Protein AF-0000000066529868 (afdb_homodimer)

Foldseek 3Di:
DLPDKADCCVVQPPDDAQQAKAWDDWDQDQQWIWTWIARPVVRWIKIKTARFFPDKDKDFPVVQCQCPPNQHSRRHFKIWGDDDHPLVVLLVDPPRPCVVVVQWTWMKGHRPGMIMIITGNDGIHMDIDD/DLPAKAACCVVQPPDDAQQAKAWDDWDQDQQWIWTWIARPVVRWIKIKTARFFPDKDKDFPVVQCQCPPNQPSRRHFKIWGDDDHPVVVLLVDPPRCCVPPADWTWMKGHRPGMIMIITGNDGIHMDIDD

pLDDT: mean 87.09, std 11.42, range [49.62, 98.56]

Solvent-accessible surface area (backbone atoms only — not comparable to full-atom values): 13206 Å² total; per-residue (Å²): 84,28,71,39,54,45,67,37,46,74,77,64,34,101,52,80,86,47,58,36,43,34,56,52,35,39,39,37,42,88,72,23,37,41,36,37,35,29,21,69,77,79,70,45,40,36,36,40,36,34,62,49,67,57,32,38,38,35,37,40,41,78,41,44,45,30,39,57,70,61,61,40,38,86,75,20,38,38,28,39,45,76,36,50,41,66,66,55,54,46,51,70,39,88,36,30,54,63,51,80,59,63,68,54,47,37,32,37,38,40,17,58,64,39,29,36,41,35,31,21,68,52,80,68,50,67,45,72,65,128,84,28,71,39,54,44,68,38,46,73,77,64,35,100,52,79,84,46,60,36,42,34,57,52,35,37,37,37,41,89,73,24,38,40,35,36,36,30,21,68,78,78,68,46,40,34,36,40,35,33,63,49,68,58,32,40,36,36,36,40,40,78,41,43,46,29,37,58,71,60,61,38,39,86,73,20,38,37,30,39,44,76,35,50,42,67,65,56,55,48,53,70,39,88,35,32,51,55,66,77,74,51,83,56,49,36,32,37,38,40,16,56,62,41,29,36,42,36,30,21,67,53,80,66,50,66,45,73,65,128

Secondary structure (DSSP, 8-state):
---EEEE-HHHH-SS----SEEEEEEEEETTEEEEEEEETTTTEEEEEEESSEEEEEEEEGGG-GGGTTTT-GGG-SEEEEEESSHHHHHHTSTT-GGGGT---EEEEEEETTEEEEEEESSPPEEEE--/---EEEE-HHHH-SS----SEEEEEEEEETTEEEEEEEETTTTEEEEEEESSEEEEEEEEGGG-GGGTTTT-GGG-SEEEEEESSHHHHHHTSTT-THHHH--PEEEEEEETTEEEEEEESSPPEEEE--

Radius of gyration: 17.8 Å; Cα contacts (8 Å, |Δi|>4): 670; chains: 2; bounding box: 39×50×40 Å

Sequence (260 aa):
MAERAEPLLAVLLQAPPCVDPWFLECRQDRAGLTILVRDLANQRTWRVEFVEVEGLRQLDAADLLEFWPACAASEGWLYRVEQGGWLDQECRREGFVARETKAVDEYFVNGGDRCLSVLSWSPPKVSPLIMAERAEPLLAVLLQAPPCVDPWFLECRQDRAGLTILVRDLANQRTWRVEFVEVEGLRQLDAADLLEFWPACAASEGWLYRVEQGGWLDQECRREGFVARETKAVDEYFVNGGDRCLSVLSWSPPKVSPLI

Organism: Pseudomonas aeruginosa (strain ATCC 15692 / DSM 22644 / CIP 104116 / JCM 14847 / LMG 12228 / 1C / PRS 101 / PAO1) (NCBI:txid208964)

Nearest PDB structures (foldseek):
  8veh-assembly4_D  TM=4.862E-01  e=1.745E-01  Rickettsia bellii RML369-C
  9azz-assembly3_C  TM=4.472E-01  e=1.957E-01  Ehrlichia ruminantium str. Gardel
  8jg8-assembly1_A  TM=2.896E-01  e=1.377E+00  Homo sapiens
  3zly-assembly1_A  TM=3.247E-01  e=2.904E+00  Homo sapiens
  3uys-assembly6_C-3  TM=3.292E-01  e=3.258E+00  Homo sapiens

Structure (mmCIF, N/CA/C/O backbone):
data_AF-0000000066529868-model_v1
#
loop_
_entity.id
_entity.type
_entity.pdbx_description
1 polymer 'Uncharacterized protein'
#
loop_
_atom_site.group_PDB
_atom_site.id
_atom_site.type_symbol
_atom_site.label_atom_id
_atom_site.label_alt_id
_atom_site.label_comp_id
_atom_site.label_asym_id
_atom_site.label_entity_id
_atom_site.label_seq_id
_atom_site.pdbx_PDB_ins_code
_atom_site.Cartn_x
_atom_site.Cartn_y
_atom_site.Cartn_z
_atom_site.occupancy
_atom_site.B_iso_or_equiv
_atom_site.auth_seq_id
_atom_site.auth_comp_id
_atom_site.auth_asym_id
_atom_site.auth_atom_id
_atom_site.pdbx_PDB_model_num
ATOM 1 N N . MET A 1 1 ? -13.898 -14.727 0.488 1 49.62 1 MET A N 1
ATOM 2 C CA . MET A 1 1 ? -12.789 -15.461 -0.117 1 49.62 1 MET A CA 1
ATOM 3 C C . MET A 1 1 ? -12.594 -15.039 -1.569 1 49.62 1 MET A C 1
ATOM 5 O O . MET A 1 1 ? -13.555 -14.711 -2.264 1 49.62 1 MET A O 1
ATOM 9 N N . ALA A 1 2 ? -11.188 -14.727 -1.85 1 55.88 2 ALA A N 1
ATOM 10 C CA . ALA A 1 2 ? -11.008 -14.609 -3.295 1 55.88 2 ALA A CA 1
ATOM 11 C C . ALA A 1 2 ? -11.578 -15.82 -4.02 1 55.88 2 ALA A C 1
ATOM 13 O O . ALA A 1 2 ? -11.203 -16.969 -3.73 1 55.88 2 ALA A O 1
ATOM 14 N N . GLU A 1 3 ? -12.539 -15.672 -4.512 1 69.12 3 GLU A N 1
ATOM 15 C CA . GLU A 1 3 ? -13.289 -16.797 -5.066 1 69.12 3 GLU A CA 1
ATOM 16 C C . GLU A 1 3 ? -12.672 -17.281 -6.379 1 69.12 3 GLU A C 1
ATOM 18 O O . GLU A 1 3 ? -12.594 -18.484 -6.629 1 69.12 3 GLU A O 1
ATOM 23 N N . ARG A 1 4 ? -12.172 -16.328 -7.23 1 76.06 4 ARG A N 1
ATOM 24 C CA . ARG A 1 4 ? -11.617 -16.719 -8.523 1 76.06 4 ARG A CA 1
ATOM 25 C C . ARG A 1 4 ? -10.352 -15.938 -8.836 1 76.06 4 ARG A C 1
ATOM 27 O O . ARG A 1 4 ? -10.367 -14.703 -8.836 1 76.06 4 ARG A O 1
ATOM 34 N N . ALA A 1 5 ? -9.211 -16.672 -8.891 1 84 5 ALA A N 1
ATOM 35 C CA . ALA A 1 5 ? -7.938 -16.078 -9.273 1 84 5 ALA A CA 1
ATOM 36 C C . ALA A 1 5 ? -7.25 -16.891 -10.359 1 84 5 ALA A C 1
ATOM 38 O O . ALA A 1 5 ? -7.316 -18.125 -10.352 1 84 5 ALA A O 1
ATOM 39 N N . GLU A 1 6 ? -6.711 -16.219 -11.352 1 82.75 6 GLU A N 1
ATOM 40 C CA . GLU A 1 6 ? -5.984 -16.844 -12.453 1 82.75 6 GLU A CA 1
ATOM 41 C C . GLU A 1 6 ? -4.48 -16.625 -12.32 1 82.75 6 GLU A C 1
ATOM 43 O O . GLU A 1 6 ? -4.016 -15.477 -12.289 1 82.75 6 GLU A O 1
ATOM 48 N N . PRO A 1 7 ? -3.719 -17.688 -12.227 1 82.19 7 PRO A N 1
ATOM 49 C CA . PRO A 1 7 ? -2.266 -17.5 -12.234 1 82.19 7 PRO A CA 1
ATOM 50 C C . PRO A 1 7 ? -1.756 -16.891 -13.539 1 82.19 7 PRO A C 1
ATOM 52 O O . PRO A 1 7 ? -2.244 -17.25 -14.617 1 82.19 7 PRO A O 1
ATOM 55 N N . LEU A 1 8 ? -0.783 -15.984 -13.43 1 83.81 8 LEU A N 1
ATOM 56 C CA . LEU A 1 8 ? -0.384 -15.234 -14.609 1 83.81 8 LEU A CA 1
ATOM 57 C C . LEU A 1 8 ? 1.049 -15.57 -15.016 1 83.81 8 LEU A C 1
ATOM 59 O O . LEU A 1 8 ? 1.479 -15.25 -16.125 1 83.81 8 LEU A O 1
ATOM 63 N N . LEU A 1 9 ? 1.789 -16.141 -14.188 1 75.25 9 LEU A N 1
ATOM 64 C CA . LEU A 1 9 ? 3.215 -16.297 -14.445 1 75.25 9 LEU A CA 1
ATOM 65 C C . LEU A 1 9 ? 3.449 -17.109 -15.719 1 75.25 9 LEU A C 1
ATOM 67 O O . LEU A 1 9 ? 4.301 -16.75 -16.531 1 75.25 9 LEU A O 1
ATOM 71 N N . ALA A 1 10 ? 2.723 -18.141 -15.789 1 72.19 10 ALA A N 1
ATOM 72 C CA . ALA A 1 10 ? 2.906 -18.984 -16.969 1 72.19 10 ALA A CA 1
ATOM 73 C C . ALA A 1 10 ? 2.609 -18.219 -18.25 1 72.19 10 ALA A C 1
ATOM 75 O O . ALA A 1 10 ? 3.197 -18.484 -19.297 1 72.19 10 ALA A O 1
ATOM 76 N N . VAL A 1 11 ? 1.781 -17.203 -18.094 1 73.62 11 VAL A N 1
ATOM 77 C CA . VAL A 1 11 ? 1.385 -16.422 -19.266 1 73.62 11 VAL A CA 1
ATOM 78 C C . VAL A 1 11 ? 2.42 -15.336 -19.531 1 73.62 11 VAL A C 1
ATOM 80 O O . VAL A 1 11 ? 2.727 -15.031 -20.688 1 73.62 11 VAL A O 1
ATOM 83 N N . LEU A 1 12 ? 2.99 -14.93 -18.531 1 76.94 12 LEU A N 1
ATOM 84 C CA . LEU A 1 12 ? 3.854 -13.758 -18.656 1 76.94 12 LEU A CA 1
ATOM 85 C C . LEU A 1 12 ? 5.316 -14.18 -18.781 1 76.94 12 LEU A C 1
ATOM 87 O O . LEU A 1 12 ? 6.141 -13.422 -19.297 1 76.94 12 LEU A O 1
ATOM 91 N N . LEU A 1 13 ? 5.57 -15.25 -18.109 1 71.94 13 LEU A N 1
ATOM 92 C CA . LEU A 1 13 ? 6.965 -15.68 -18.094 1 71.94 13 LEU A CA 1
ATOM 93 C C . LEU A 1 13 ? 7.156 -16.938 -18.938 1 71.94 13 LEU A C 1
ATOM 95 O O . LEU A 1 13 ? 6.262 -17.781 -19.016 1 71.94 13 LEU A O 1
ATOM 99 N N . GLN A 1 14 ? 8.047 -16.875 -19.875 1 63.12 14 GLN A N 1
ATOM 100 C CA . GLN A 1 14 ? 8.492 -18.109 -20.531 1 63.12 14 GLN A CA 1
ATOM 101 C C . GLN A 1 14 ? 9.383 -18.922 -19.594 1 63.12 14 GLN A C 1
ATOM 103 O O . GLN A 1 14 ? 10.453 -19.391 -20 1 63.12 14 GLN A O 1
ATOM 108 N N . ALA A 1 15 ? 9.055 -18.672 -18.219 1 56.97 15 ALA A N 1
ATOM 109 C CA . ALA A 1 15 ? 10.039 -19.281 -17.328 1 56.97 15 ALA A CA 1
ATOM 110 C C . ALA A 1 15 ? 9.391 -20.312 -16.406 1 56.97 15 ALA A C 1
ATOM 112 O O . ALA A 1 15 ? 8.172 -20.328 -16.25 1 56.97 15 ALA A O 1
ATOM 113 N N . PRO A 1 16 ? 10.289 -21.141 -15.844 1 58.81 16 PRO A N 1
ATOM 114 C CA . PRO A 1 16 ? 9.812 -22.188 -14.938 1 58.81 16 PRO A CA 1
ATOM 115 C C . PRO A 1 16 ? 8.953 -21.641 -13.805 1 58.81 16 PRO A C 1
ATOM 117 O O . PRO A 1 16 ? 9.062 -20.453 -13.453 1 58.81 16 PRO A O 1
ATOM 120 N N . PRO A 1 17 ? 8.141 -22.531 -13.273 1 60.91 17 PRO A N 1
ATOM 121 C CA . PRO A 1 17 ? 7.191 -22.172 -12.219 1 60.91 17 PRO A CA 1
ATOM 122 C C . PRO A 1 17 ? 7.879 -21.656 -10.961 1 60.91 17 PRO A C 1
ATOM 124 O O . PRO A 1 17 ? 8.984 -22.078 -10.633 1 60.91 17 PRO A O 1
ATOM 127 N N . CYS A 1 18 ? 7.754 -20.484 -10.453 1 62.03 18 CYS A N 1
ATOM 128 C CA . CYS A 1 18 ? 8.164 -19.891 -9.18 1 62.03 18 CYS A CA 1
ATOM 129 C C . CYS A 1 18 ? 7.336 -20.469 -8.031 1 62.03 18 CYS A C 1
ATOM 131 O O . CYS A 1 18 ? 6.125 -20.25 -7.969 1 62.03 18 CYS A O 1
ATOM 133 N N . VAL A 1 19 ? 7.965 -21.375 -7.18 1 74.94 19 VAL A N 1
ATOM 134 C CA . VAL A 1 19 ? 7.133 -22.062 -6.203 1 74.94 19 VAL A CA 1
ATOM 135 C C . VAL A 1 19 ? 7.406 -21.516 -4.805 1 74.94 19 VAL A C 1
ATOM 137 O O . VAL A 1 19 ? 6.551 -21.594 -3.922 1 74.94 19 VAL A O 1
ATOM 140 N N . ASP A 1 20 ? 8.539 -20.672 -4.664 1 88.81 20 ASP A N 1
ATOM 141 C CA . ASP A 1 20 ? 8.875 -20.188 -3.324 1 88.81 20 ASP A CA 1
ATOM 142 C C . ASP A 1 20 ? 9.156 -18.688 -3.324 1 88.81 20 ASP A C 1
ATOM 144 O O . ASP A 1 20 ? 10.312 -18.281 -3.227 1 88.81 20 ASP A O 1
ATOM 148 N N . PRO A 1 21 ? 8.055 -17.969 -3.297 1 91.75 21 PRO A N 1
ATOM 149 C CA . PRO A 1 21 ? 8.234 -16.531 -3.443 1 91.75 21 PRO A CA 1
ATOM 150 C C . PRO A 1 21 ? 8.648 -15.852 -2.141 1 91.75 21 PRO A C 1
ATOM 152 O O . PRO A 1 21 ? 8.234 -16.281 -1.06 1 91.75 21 PRO A O 1
ATOM 155 N N . TRP A 1 22 ? 9.438 -14.852 -2.262 1 94.06 22 TRP A N 1
ATOM 156 C CA . TRP A 1 22 ? 9.867 -14 -1.159 1 94.06 22 TRP A CA 1
ATOM 157 C C . TRP A 1 22 ? 9.875 -12.531 -1.575 1 94.06 22 TRP A C 1
ATOM 159 O O . TRP A 1 22 ? 10.586 -12.148 -2.51 1 94.06 22 TRP A O 1
ATOM 169 N N . PHE A 1 23 ? 9.094 -11.766 -0.929 1 95.88 23 PHE A N 1
ATOM 170 C CA . PHE A 1 23 ? 9.016 -10.336 -1.206 1 95.88 23 PHE A CA 1
ATOM 171 C C . PHE A 1 23 ? 10.328 -9.648 -0.849 1 95.88 23 PHE A C 1
ATOM 173 O O . PHE A 1 23 ? 10.836 -9.805 0.263 1 95.88 23 PHE A O 1
ATOM 180 N N . LEU A 1 24 ? 10.875 -8.852 -1.748 1 97.06 24 LEU A N 1
ATOM 181 C CA . LEU A 1 24 ? 12.102 -8.109 -1.463 1 97.06 24 LEU A CA 1
ATOM 182 C C . LEU A 1 24 ? 11.812 -6.629 -1.249 1 97.06 24 LEU A C 1
ATOM 184 O O . LEU A 1 24 ? 12.242 -6.047 -0.253 1 97.06 24 LEU A O 1
ATOM 188 N N . GLU A 1 25 ? 11.078 -6.094 -2.203 1 97.88 25 GLU A N 1
ATOM 189 C CA . GLU A 1 25 ? 10.883 -4.648 -2.17 1 97.88 25 GLU A CA 1
ATOM 190 C C . GLU A 1 25 ? 9.719 -4.234 -3.062 1 97.88 25 GLU A C 1
ATOM 192 O O . GLU A 1 25 ? 9.398 -4.918 -4.035 1 97.88 25 GLU A O 1
ATOM 197 N N . CYS A 1 26 ? 9.086 -3.158 -2.725 1 98.19 26 CYS A N 1
ATOM 198 C CA . CYS A 1 26 ? 8.164 -2.467 -3.613 1 98.19 26 CYS A CA 1
ATOM 199 C C . CYS A 1 26 ? 8.422 -0.966 -3.617 1 98.19 26 CYS A C 1
ATOM 201 O O . CYS A 1 26 ? 8.719 -0.381 -2.574 1 98.19 26 CYS A O 1
ATOM 203 N N . ARG A 1 27 ? 8.414 -0.418 -4.75 1 98.44 27 ARG A N 1
ATOM 204 C CA . ARG A 1 27 ? 8.617 1.017 -4.926 1 98.44 27 ARG A CA 1
ATOM 205 C C . ARG A 1 27 ? 7.551 1.614 -5.836 1 98.44 27 ARG A C 1
ATOM 207 O O . ARG A 1 27 ? 7.309 1.105 -6.934 1 98.44 27 ARG A O 1
ATOM 214 N N . GLN A 1 28 ? 6.926 2.617 -5.34 1 98 28 GLN A N 1
ATOM 215 C CA . GLN A 1 28 ? 5.945 3.334 -6.145 1 98 28 GLN A CA 1
ATOM 216 C C . GLN A 1 28 ? 6.305 4.812 -6.266 1 98 28 GLN A C 1
ATOM 218 O O . GLN A 1 28 ? 6.656 5.453 -5.273 1 98 28 GLN A O 1
ATOM 223 N N . ASP A 1 29 ? 6.301 5.305 -7.406 1 96.56 29 ASP A N 1
ATOM 224 C CA . ASP A 1 29 ? 6.406 6.734 -7.676 1 96.56 29 ASP A CA 1
ATOM 225 C C . ASP A 1 29 ? 5.453 7.152 -8.797 1 96.56 29 ASP A C 1
ATOM 227 O O . ASP A 1 29 ? 4.473 6.457 -9.07 1 96.56 29 ASP A O 1
ATOM 231 N N . ARG A 1 30 ? 5.672 8.328 -9.336 1 90.31 30 ARG A N 1
ATOM 232 C CA . ARG A 1 30 ? 4.719 8.852 -10.312 1 90.31 30 ARG A CA 1
ATOM 233 C C . ARG A 1 30 ? 4.773 8.055 -11.609 1 90.31 30 ARG A C 1
ATOM 235 O O . ARG A 1 30 ? 3.844 8.102 -12.414 1 90.31 30 ARG A O 1
ATOM 242 N N . ALA A 1 31 ? 5.867 7.352 -11.773 1 93.19 31 ALA A N 1
ATOM 243 C CA . ALA A 1 31 ? 6.023 6.59 -13.008 1 93.19 31 ALA A CA 1
ATOM 244 C C . ALA A 1 31 ? 5.34 5.23 -12.906 1 93.19 31 ALA A C 1
ATOM 246 O O . ALA A 1 31 ? 5.035 4.602 -13.922 1 93.19 31 ALA A O 1
ATOM 247 N N . GLY A 1 32 ? 5.145 4.77 -11.742 1 97.06 32 GLY A N 1
ATOM 248 C CA . GLY A 1 32 ? 4.5 3.479 -11.57 1 97.06 32 GLY A CA 1
ATOM 249 C C . GLY A 1 32 ? 4.965 2.736 -10.336 1 97.06 32 GLY A C 1
ATOM 250 O O . GLY A 1 32 ? 5.422 3.352 -9.367 1 97.06 32 GLY A O 1
ATOM 251 N N . LEU A 1 33 ? 4.699 1.459 -10.297 1 98.56 33 LEU A N 1
ATOM 252 C CA . LEU A 1 33 ? 5 0.557 -9.195 1 98.56 33 LEU A CA 1
ATOM 253 C C . LEU A 1 33 ? 5.938 -0.559 -9.641 1 98.56 33 LEU A C 1
ATOM 255 O O . LEU A 1 33 ? 5.727 -1.17 -10.688 1 98.56 33 LEU A O 1
ATOM 259 N N . THR A 1 34 ? 6.984 -0.771 -8.906 1 98.5 34 THR A N 1
ATOM 260 C CA . THR A 1 34 ? 7.895 -1.893 -9.109 1 98.5 34 THR A CA 1
ATOM 261 C C . THR A 1 34 ? 7.934 -2.789 -7.871 1 98.5 34 THR A C 1
ATOM 263 O O . THR A 1 34 ? 8.094 -2.303 -6.75 1 98.5 34 THR A O 1
ATOM 266 N N . ILE A 1 35 ? 7.773 -4.039 -8.086 1 97.94 35 ILE A N 1
ATOM 267 C CA . ILE A 1 35 ? 7.848 -5.043 -7.027 1 97.94 35 ILE A CA 1
ATOM 268 C C . ILE A 1 35 ? 8.938 -6.059 -7.352 1 97.94 35 ILE A C 1
ATOM 270 O O . ILE A 1 35 ? 9.008 -6.566 -8.477 1 97.94 35 ILE A O 1
ATOM 274 N N . LEU A 1 36 ? 9.75 -6.34 -6.402 1 97.12 36 LEU A N 1
ATOM 275 C CA . LEU A 1 36 ? 10.773 -7.371 -6.547 1 97.12 36 LEU A CA 1
ATOM 276 C C . LEU A 1 36 ? 10.43 -8.594 -5.703 1 97.12 36 LEU A C 1
ATOM 278 O O . LEU A 1 36 ? 10.188 -8.477 -4.496 1 97.12 36 LEU A O 1
ATOM 282 N N . VAL A 1 37 ? 10.43 -9.719 -6.387 1 94.56 37 VAL A N 1
ATOM 283 C CA . VAL A 1 37 ? 10.156 -10.992 -5.738 1 94.56 37 VAL A CA 1
ATOM 284 C C . VAL A 1 37 ? 11.281 -11.977 -6.039 1 94.56 37 VAL A C 1
ATOM 286 O O . VAL A 1 37 ? 11.688 -12.133 -7.195 1 94.56 37 VAL A O 1
ATOM 289 N N . ARG A 1 38 ? 11.711 -12.617 -5.035 1 93.25 38 ARG A N 1
ATOM 290 C CA . ARG A 1 38 ? 12.719 -13.664 -5.211 1 93.25 38 ARG A CA 1
ATOM 291 C C . ARG A 1 38 ? 12.094 -15.047 -5.094 1 93.25 38 ARG A C 1
ATOM 293 O O . ARG A 1 38 ? 11.289 -15.305 -4.191 1 93.25 38 ARG A O 1
ATOM 300 N N . ASP A 1 39 ? 12.438 -15.805 -6.016 1 88.5 39 ASP A N 1
ATOM 301 C CA . ASP A 1 39 ? 12.148 -17.234 -5.867 1 88.5 39 ASP A CA 1
ATOM 302 C C . ASP A 1 39 ? 13.25 -17.938 -5.094 1 88.5 39 ASP A C 1
ATOM 304 O O . ASP A 1 39 ? 14.352 -18.141 -5.617 1 88.5 39 ASP A O 1
ATOM 308 N N . LEU A 1 40 ? 12.953 -18.375 -3.988 1 89.75 40 LEU A N 1
ATOM 309 C CA . LEU A 1 40 ? 13.969 -18.969 -3.127 1 89.75 40 LEU A CA 1
ATOM 310 C C . LEU A 1 40 ? 14.352 -20.359 -3.621 1 89.75 40 LEU A C 1
ATOM 312 O O . LEU A 1 40 ? 15.43 -20.859 -3.299 1 89.75 40 LEU A O 1
ATOM 316 N N . ALA A 1 41 ? 13.484 -20.922 -4.402 1 84.56 41 ALA A N 1
ATOM 317 C CA . ALA A 1 41 ? 13.766 -22.25 -4.926 1 84.56 41 ALA A CA 1
ATOM 318 C C . ALA A 1 41 ? 14.883 -22.219 -5.969 1 84.56 41 ALA A C 1
ATOM 320 O O . ALA A 1 41 ? 15.75 -23.094 -6 1 84.56 41 ALA A O 1
ATOM 321 N N . ASN A 1 42 ? 14.953 -21.25 -6.824 1 84.25 42 ASN A N 1
ATOM 322 C CA . ASN A 1 42 ? 15.945 -21.203 -7.887 1 84.25 42 ASN A CA 1
ATOM 323 C C . ASN A 1 42 ? 16.828 -19.953 -7.777 1 84.25 42 ASN A C 1
ATOM 325 O O . ASN A 1 42 ? 17.688 -19.734 -8.617 1 84.25 42 ASN A O 1
ATOM 329 N N . GLN A 1 43 ? 16.578 -19.125 -6.852 1 89.31 43 GLN A N 1
ATOM 330 C CA . GLN A 1 43 ? 17.391 -17.969 -6.477 1 89.31 43 GLN A CA 1
ATOM 331 C C . GLN A 1 43 ? 17.281 -16.859 -7.527 1 89.31 43 GLN A C 1
ATOM 333 O O . GLN A 1 43 ? 18.141 -15.984 -7.598 1 89.31 43 GLN A O 1
ATOM 338 N N . ARG A 1 44 ? 16.25 -16.969 -8.312 1 88.81 44 ARG A N 1
ATOM 339 C CA . ARG A 1 44 ? 16.031 -15.906 -9.297 1 88.81 44 ARG A CA 1
ATOM 340 C C . ARG A 1 44 ? 15.156 -14.797 -8.719 1 88.81 44 ARG A C 1
ATOM 342 O O . ARG A 1 44 ? 14.203 -15.07 -7.977 1 88.81 44 ARG A O 1
ATOM 349 N N . THR A 1 45 ? 15.523 -13.594 -9.109 1 93.62 45 THR A N 1
ATOM 350 C CA . THR A 1 45 ? 14.719 -12.438 -8.711 1 93.62 45 THR A CA 1
ATOM 351 C C . THR A 1 45 ? 13.93 -11.891 -9.898 1 93.62 45 THR A C 1
ATOM 353 O O . THR A 1 45 ? 14.477 -11.727 -10.992 1 93.62 45 THR A O 1
ATOM 356 N N . TRP A 1 46 ? 12.688 -11.641 -9.633 1 92.31 46 TRP A N 1
ATOM 357 C CA . TRP A 1 46 ? 11.789 -11.148 -10.672 1 92.31 46 TRP A CA 1
ATOM 358 C C . TRP A 1 46 ? 11.328 -9.734 -10.359 1 92.31 46 TRP A C 1
ATOM 360 O O . TRP A 1 46 ? 11.039 -9.398 -9.211 1 92.31 46 TRP A O 1
ATOM 370 N N . ARG A 1 47 ? 11.258 -8.977 -11.414 1 95.19 47 ARG A N 1
ATOM 371 C CA . ARG A 1 47 ? 10.711 -7.629 -11.344 1 95.19 47 ARG A CA 1
ATOM 372 C C . ARG A 1 47 ? 9.312 -7.574 -11.953 1 95.19 47 ARG A C 1
ATOM 374 O O . ARG A 1 47 ? 9.109 -8.008 -13.086 1 95.19 47 ARG A O 1
ATOM 381 N N . VAL A 1 48 ? 8.367 -7.133 -11.164 1 96.12 48 VAL A N 1
ATOM 382 C CA . VAL A 1 48 ? 7.012 -6.891 -11.633 1 96.12 48 VAL A CA 1
ATOM 383 C C . VAL A 1 48 ? 6.754 -5.387 -11.727 1 96.12 48 VAL A C 1
ATOM 385 O O . VAL A 1 48 ? 6.879 -4.672 -10.727 1 96.12 48 VAL A O 1
ATOM 388 N N . GLU A 1 49 ? 6.309 -4.902 -12.891 1 97.62 49 GLU A N 1
ATOM 389 C CA . GLU A 1 49 ? 6.137 -3.467 -13.094 1 97.62 49 GLU A CA 1
ATOM 390 C C . GLU A 1 49 ? 4.715 -3.141 -13.539 1 97.62 49 GLU A C 1
ATOM 392 O O . GLU A 1 49 ? 4.195 -3.762 -14.469 1 97.62 49 GLU A O 1
ATOM 397 N N . PHE A 1 50 ? 4.129 -2.184 -12.844 1 97.88 50 PHE A N 1
ATOM 398 C CA . PHE A 1 50 ? 2.857 -1.592 -13.242 1 97.88 50 PHE A CA 1
ATOM 399 C C . PHE A 1 50 ? 3.031 -0.121 -13.602 1 97.88 50 PHE A C 1
ATOM 401 O O . PHE A 1 50 ? 3.697 0.625 -12.883 1 97.88 50 PHE A O 1
ATOM 408 N N . VAL A 1 51 ? 2.422 0.381 -14.617 1 95.38 51 VAL A N 1
ATOM 409 C CA . VAL A 1 51 ? 2.586 1.769 -15.031 1 95.38 51 VAL A CA 1
ATOM 410 C C . VAL A 1 51 ? 1.331 2.566 -14.68 1 95.38 51 VAL A C 1
ATOM 412 O O . VAL A 1 51 ? 1.409 3.764 -14.398 1 95.38 51 VAL A O 1
ATOM 415 N N . GLU A 1 52 ? 0.105 2.035 -14.695 1 92.31 52 GLU A N 1
ATOM 416 C CA . GLU A 1 52 ? -1.147 2.727 -14.406 1 92.31 52 GLU A CA 1
ATOM 417 C C . GLU A 1 52 ? -1.814 2.156 -13.156 1 92.31 52 GLU A C 1
ATOM 419 O O . GLU A 1 52 ? -2.879 1.541 -13.242 1 92.31 52 GLU A O 1
ATOM 424 N N . VAL A 1 53 ? -1.229 2.57 -12.039 1 95.12 53 VAL A N 1
ATOM 425 C CA . VAL A 1 53 ? -1.666 1.982 -10.781 1 95.12 53 VAL A CA 1
ATOM 426 C C . VAL A 1 53 ? -2.76 2.848 -10.156 1 95.12 53 VAL A C 1
ATOM 428 O O . VAL A 1 53 ? -2.592 4.062 -10.016 1 95.12 53 VAL A O 1
ATOM 431 N N . GLU A 1 54 ? -3.844 2.232 -9.812 1 93.5 54 GLU A N 1
ATOM 432 C CA . GLU A 1 54 ? -4.941 2.91 -9.133 1 93.5 54 GLU A CA 1
ATOM 433 C C . GLU A 1 54 ? -4.797 2.803 -7.613 1 93.5 54 GLU A C 1
ATOM 435 O O . GLU A 1 54 ? -5.141 3.736 -6.887 1 93.5 54 GLU A O 1
ATOM 440 N N . GLY A 1 55 ? -4.301 1.688 -7.184 1 95.88 55 GLY A N 1
ATOM 441 C CA . GLY A 1 55 ? -4.168 1.474 -5.75 1 95.88 55 GLY A CA 1
ATOM 442 C C . GLY A 1 55 ? -3.254 0.312 -5.402 1 95.88 55 GLY A C 1
ATOM 443 O O . GLY A 1 55 ? -2.977 -0.54 -6.25 1 95.88 55 GLY A O 1
ATOM 444 N N . LEU A 1 56 ? -2.816 0.308 -4.156 1 97.88 56 LEU A N 1
ATOM 445 C CA . LEU A 1 56 ? -1.929 -0.722 -3.629 1 97.88 56 LEU A CA 1
ATOM 446 C C . LEU A 1 56 ? -2.256 -1.026 -2.172 1 97.88 56 LEU A C 1
ATOM 448 O O . LEU A 1 56 ? -2.443 -0.109 -1.368 1 97.88 56 LEU A O 1
ATOM 452 N N . ARG A 1 57 ? -2.346 -2.293 -1.874 1 98 57 ARG A N 1
ATOM 453 C CA . ARG A 1 57 ? -2.459 -2.773 -0.5 1 98 57 ARG A CA 1
ATOM 454 C C . ARG A 1 57 ? -1.397 -3.826 -0.2 1 98 57 ARG A C 1
ATOM 456 O O . ARG A 1 57 ? -1.217 -4.77 -0.972 1 98 57 ARG A O 1
ATOM 463 N N . GLN A 1 58 ? -0.694 -3.596 0.765 1 97.56 58 GLN A N 1
ATOM 464 C CA . GLN A 1 58 ? 0.272 -4.574 1.247 1 97.56 58 GLN A CA 1
ATOM 465 C C . GLN A 1 58 ? -0.053 -5.016 2.672 1 97.56 58 GLN A C 1
ATOM 467 O O . GLN A 1 58 ? -0.202 -4.18 3.566 1 97.56 58 GLN A O 1
ATOM 472 N N . LEU A 1 59 ? -0.15 -6.305 2.928 1 95.81 59 LEU A N 1
ATOM 473 C CA . LEU A 1 59 ? -0.429 -6.883 4.238 1 95.81 59 LEU A CA 1
ATOM 474 C C . LEU A 1 59 ? 0.325 -8.195 4.426 1 95.81 59 LEU A C 1
ATOM 476 O O . LEU A 1 59 ? 0.805 -8.781 3.453 1 95.81 59 LEU A O 1
ATOM 480 N N . ASP A 1 60 ? 0.391 -8.555 5.668 1 92.69 60 ASP A N 1
ATOM 481 C CA . ASP A 1 60 ? 0.878 -9.898 5.973 1 92.69 60 ASP A CA 1
ATOM 482 C C . ASP A 1 60 ? -0.047 -10.961 5.391 1 92.69 60 ASP A C 1
ATOM 484 O O . ASP A 1 60 ? -1.268 -10.789 5.371 1 92.69 60 ASP A O 1
ATOM 488 N N . ALA A 1 61 ? 0.534 -12.039 4.977 1 92 61 ALA A N 1
ATOM 489 C CA . ALA A 1 61 ? -0.217 -13.141 4.375 1 92 61 ALA A CA 1
ATOM 490 C C . ALA A 1 61 ? -1.299 -13.648 5.32 1 92 61 ALA A C 1
ATOM 492 O O . ALA A 1 61 ? -2.402 -13.992 4.891 1 92 61 ALA A O 1
ATOM 493 N N . ALA A 1 62 ? -1.037 -13.688 6.633 1 89.94 62 ALA A N 1
ATOM 494 C CA . ALA A 1 62 ? -1.957 -14.203 7.641 1 89.94 62 ALA A CA 1
ATOM 495 C C . ALA A 1 62 ? -3.201 -13.328 7.754 1 89.94 62 ALA A C 1
ATOM 497 O O . ALA A 1 62 ? -4.211 -13.742 8.32 1 89.94 62 ALA A O 1
ATOM 498 N N . ASP A 1 63 ? -3.127 -12.18 7.195 1 91.69 63 ASP A N 1
ATOM 499 C CA . ASP A 1 63 ? -4.242 -11.242 7.285 1 91.69 63 ASP A CA 1
ATOM 500 C C . ASP A 1 63 ? -5.055 -11.234 5.988 1 91.69 63 ASP A C 1
ATOM 502 O O . ASP A 1 63 ? -5.906 -10.367 5.793 1 91.69 63 ASP A O 1
ATOM 506 N N . LEU A 1 64 ? -4.77 -12.156 5.078 1 92.75 64 LEU A N 1
ATOM 507 C CA . LEU A 1 64 ? -5.422 -12.195 3.773 1 92.75 64 LEU A CA 1
ATOM 508 C C . LEU A 1 64 ? -6.02 -13.57 3.51 1 92.75 64 LEU A C 1
ATOM 510 O O . LEU A 1 64 ? -5.879 -14.117 2.41 1 92.75 64 LEU A O 1
ATOM 514 N N . LEU A 1 65 ? -6.676 -14.039 4.438 1 87.62 65 LEU A N 1
ATOM 515 C CA . LEU A 1 65 ? -7.16 -15.414 4.41 1 87.62 65 LEU A CA 1
ATOM 516 C C . LEU A 1 65 ? -8.109 -15.633 3.236 1 87.62 65 LEU A C 1
ATOM 518 O O . LEU A 1 65 ? -8.219 -16.75 2.713 1 87.62 65 LEU A O 1
ATOM 522 N N . GLU A 1 66 ? -8.789 -14.688 2.742 1 87.88 66 GLU A N 1
ATOM 523 C CA . GLU A 1 66 ? -9.742 -14.812 1.647 1 87.88 66 GLU A CA 1
ATOM 524 C C . GLU A 1 66 ? -9.047 -15.172 0.34 1 87.88 66 GLU A C 1
ATOM 526 O O . GLU A 1 66 ? -9.688 -15.57 -0.629 1 87.88 66 GLU A O 1
ATOM 531 N N . PHE A 1 67 ? -7.793 -15.031 0.299 1 90.56 67 PHE A N 1
ATOM 532 C CA . PHE A 1 67 ? -7.062 -15.312 -0.931 1 90.56 67 PHE A CA 1
ATOM 533 C C . PHE A 1 67 ? -6.594 -16.766 -0.959 1 90.56 67 PHE A C 1
ATOM 535 O O . PHE A 1 67 ? -6.145 -17.25 -1.997 1 90.56 67 PHE A O 1
ATOM 542 N N . TRP A 1 68 ? -6.754 -17.328 0.18 1 87.69 68 TRP A N 1
ATOM 543 C CA . TRP A 1 68 ? -6.316 -18.719 0.264 1 87.69 68 TRP A CA 1
ATOM 544 C C . TRP A 1 68 ? -7.496 -19.672 0.098 1 87.69 68 TRP A C 1
ATOM 546 O O . TRP A 1 68 ? -8.578 -19.438 0.642 1 87.69 68 TRP A O 1
ATOM 556 N N . PRO A 1 69 ? -7.352 -20.766 -0.59 1 85.88 69 PRO A N 1
ATOM 557 C CA . PRO A 1 69 ? -6.125 -21.266 -1.216 1 85.88 69 PRO A CA 1
ATOM 558 C C . PRO A 1 69 ? -5.969 -20.797 -2.662 1 85.88 69 PRO A C 1
ATOM 560 O O . PRO A 1 69 ? -5.016 -21.188 -3.342 1 85.88 69 PRO A O 1
ATOM 563 N N . ALA A 1 70 ? -6.809 -20.016 -3.182 1 83.62 70 ALA A N 1
ATOM 564 C CA . ALA A 1 70 ? -6.852 -19.672 -4.598 1 83.62 70 ALA A CA 1
ATOM 565 C C . ALA A 1 70 ? -5.527 -19.062 -5.055 1 83.62 70 ALA A C 1
ATOM 567 O O . ALA A 1 70 ? -5.113 -19.25 -6.199 1 83.62 70 ALA A O 1
ATOM 568 N N . CYS A 1 71 ? -4.828 -18.359 -4.234 1 84.81 71 CYS A N 1
ATOM 569 C CA . CYS A 1 71 ? -3.58 -17.688 -4.578 1 84.81 71 CYS A CA 1
ATOM 570 C C . CYS A 1 71 ? -2.404 -18.297 -3.832 1 84.81 71 CYS A C 1
ATOM 572 O O . CYS A 1 71 ? -1.481 -17.594 -3.422 1 84.81 71 CYS A O 1
ATOM 574 N N . ALA A 1 72 ? -2.531 -19.531 -3.643 1 78 72 ALA A N 1
ATOM 575 C CA . ALA A 1 72 ? -1.456 -20.266 -2.977 1 78 72 ALA A CA 1
ATOM 576 C C . ALA A 1 72 ? -0.22 -20.359 -3.867 1 78 72 ALA A C 1
ATOM 578 O O . ALA A 1 72 ? -0.331 -20.359 -5.094 1 78 72 ALA A O 1
ATOM 579 N N . ALA A 1 73 ? 0.924 -20.469 -3.312 1 67.62 73 ALA A N 1
ATOM 580 C CA . ALA A 1 73 ? 2.229 -20.438 -3.971 1 67.62 73 ALA A CA 1
ATOM 581 C C . ALA A 1 73 ? 2.398 -21.625 -4.91 1 67.62 73 ALA A C 1
ATOM 583 O O . ALA A 1 73 ? 3.219 -21.578 -5.828 1 67.62 73 ALA A O 1
ATOM 584 N N . SER A 1 74 ? 1.689 -22.578 -4.734 1 68.19 74 SER A N 1
ATOM 585 C CA . SER A 1 74 ? 1.886 -23.797 -5.516 1 68.19 74 SER A CA 1
ATOM 586 C C . SER A 1 74 ? 1.695 -23.531 -7.004 1 68.19 74 SER A C 1
ATOM 588 O O . SER A 1 74 ? 2.305 -24.203 -7.844 1 68.19 74 SER A O 1
ATOM 590 N N . GLU A 1 75 ? 0.91 -22.531 -7.336 1 68.81 75 GLU A N 1
ATOM 591 C CA . GLU A 1 75 ? 0.666 -22.234 -8.742 1 68.81 75 GLU A CA 1
ATOM 592 C C . GLU A 1 75 ? 1.44 -21 -9.18 1 68.81 75 GLU A C 1
ATOM 594 O O . GLU A 1 75 ? 1.298 -20.531 -10.32 1 68.81 75 GLU A O 1
ATOM 599 N N . GLY A 1 76 ? 2.225 -20.453 -8.219 1 78.44 76 GLY A N 1
ATOM 600 C CA . GLY A 1 76 ? 3.051 -19.281 -8.492 1 78.44 76 GLY A CA 1
ATOM 601 C C . GLY A 1 76 ? 2.812 -18.141 -7.535 1 78.44 76 GLY A C 1
ATOM 602 O O . GLY A 1 76 ? 2.443 -18.359 -6.379 1 78.44 76 GLY A O 1
ATOM 603 N N . TRP A 1 77 ? 3.193 -16.953 -8.008 1 89.19 77 TRP A N 1
ATOM 604 C CA . TRP A 1 77 ? 3.174 -15.875 -7.023 1 89.19 77 TRP A CA 1
ATOM 605 C C . TRP A 1 77 ? 2.551 -14.609 -7.617 1 89.19 77 TRP A C 1
ATOM 607 O O . TRP A 1 77 ? 2.572 -13.547 -6.992 1 89.19 77 TRP A O 1
ATOM 617 N N . LEU A 1 78 ? 2.062 -14.766 -8.859 1 92.25 78 LEU A N 1
ATOM 618 C CA . LEU A 1 78 ? 1.396 -13.633 -9.492 1 92.25 78 LEU A CA 1
ATOM 619 C C . LEU A 1 78 ? 0.05 -14.055 -10.078 1 92.25 78 LEU A C 1
ATOM 621 O O . LEU A 1 78 ? -0.014 -14.953 -10.922 1 92.25 78 LEU A O 1
ATOM 625 N N . TYR A 1 79 ? -1.003 -13.336 -9.664 1 93.06 79 TYR A N 1
ATOM 626 C CA . TYR A 1 79 ? -2.359 -13.711 -10.047 1 93.06 79 TYR A CA 1
ATOM 627 C C . TYR A 1 79 ? -3.154 -12.5 -10.508 1 93.06 79 TYR A C 1
ATOM 629 O O . TYR A 1 79 ? -2.887 -11.375 -10.078 1 93.06 79 TYR A O 1
ATOM 637 N N . ARG A 1 80 ? -4.074 -12.766 -11.359 1 94.25 80 ARG A N 1
ATOM 638 C CA . ARG A 1 80 ? -5.188 -11.844 -11.562 1 94.25 80 ARG A CA 1
ATOM 639 C C . ARG A 1 80 ? -6.418 -12.289 -10.781 1 94.25 80 ARG A C 1
ATOM 641 O O . ARG A 1 80 ? -6.859 -13.43 -10.898 1 94.25 80 ARG A O 1
ATOM 648 N N . VAL A 1 81 ? -6.93 -11.422 -9.945 1 94 81 VAL A N 1
ATOM 649 C CA . VAL A 1 81 ? -8.086 -11.742 -9.117 1 94 81 VAL A CA 1
ATOM 650 C C . VAL A 1 81 ? -9.367 -11.297 -9.812 1 94 81 VAL A C 1
ATOM 652 O O . VAL A 1 81 ? -9.516 -10.117 -10.148 1 94 81 VAL A O 1
ATOM 655 N N . GLU A 1 82 ? -10.258 -12.156 -9.961 1 91.12 82 GLU A N 1
ATOM 656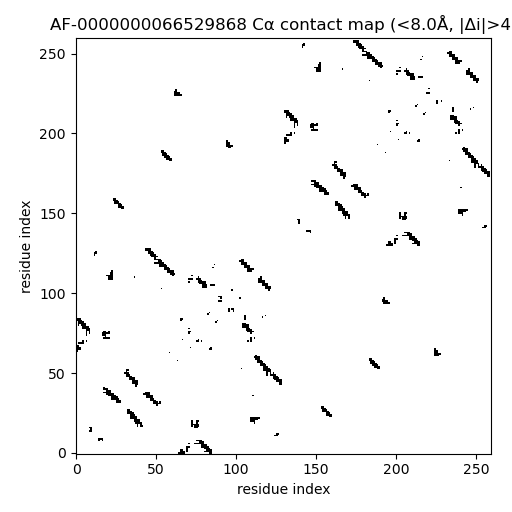 C CA . GLU A 1 82 ? -11.477 -11.852 -10.703 1 91.12 82 GLU A CA 1
ATOM 657 C C . GLU A 1 82 ? -12.617 -11.469 -9.766 1 91.12 82 GLU A C 1
ATOM 659 O O . GLU A 1 82 ? -13.469 -10.656 -10.117 1 91.12 82 GLU A O 1
ATOM 664 N N . GLN A 1 83 ? -12.609 -12.117 -8.625 1 88.88 83 GLN A N 1
ATOM 665 C CA . GLN A 1 83 ? -13.711 -11.883 -7.691 1 88.88 83 GLN A CA 1
ATOM 666 C C . GLN A 1 83 ? -13.273 -12.148 -6.254 1 88.88 83 GLN A C 1
ATOM 668 O O . GLN A 1 83 ? -12.422 -13 -6.004 1 88.88 83 GLN A O 1
ATOM 673 N N . GLY A 1 84 ? -13.883 -11.328 -5.359 1 88.69 84 GLY A N 1
ATOM 674 C CA . GLY A 1 84 ? -13.742 -11.617 -3.943 1 88.69 84 GLY A CA 1
ATOM 675 C C . GLY A 1 84 ? -12.453 -11.086 -3.35 1 88.69 84 GLY A C 1
ATOM 676 O O . GLY A 1 84 ? -12.047 -11.5 -2.262 1 88.69 84 GLY A O 1
ATOM 677 N N . GLY A 1 85 ? -11.773 -10.258 -4.098 1 92.06 85 GLY A N 1
ATOM 678 C CA . GLY A 1 85 ? -10.5 -9.742 -3.604 1 92.06 85 GLY A CA 1
ATOM 679 C C . GLY A 1 85 ? -10.617 -8.352 -3.01 1 92.06 85 GLY A C 1
ATOM 680 O O . GLY A 1 85 ? -11.633 -8.016 -2.398 1 92.06 85 GLY A O 1
ATOM 681 N N . TRP A 1 86 ? -9.562 -7.672 -3.078 1 94.25 86 TRP A N 1
ATOM 682 C CA . TRP A 1 86 ? -9.453 -6.336 -2.496 1 94.25 86 TRP A CA 1
ATOM 683 C C . TRP A 1 86 ? -10.367 -5.352 -3.225 1 94.25 86 TRP A C 1
ATOM 685 O O . TRP A 1 86 ? -10.992 -4.496 -2.598 1 94.25 86 TRP A O 1
ATOM 695 N N . LEU A 1 87 ? -10.398 -5.449 -4.555 1 93.19 87 LEU A N 1
ATOM 696 C CA . LEU A 1 87 ? -11.266 -4.566 -5.328 1 93.19 87 LEU A CA 1
ATOM 697 C C . LEU A 1 87 ? -12.711 -4.672 -4.852 1 93.19 87 LEU A C 1
ATOM 699 O O . LEU A 1 87 ? -13.375 -3.652 -4.633 1 93.19 87 LEU A O 1
ATOM 703 N N . ASP A 1 88 ? -13.188 -5.871 -4.715 1 90.69 88 ASP A N 1
ATOM 704 C CA . ASP A 1 88 ? -14.539 -6.078 -4.211 1 90.69 88 ASP A CA 1
ATOM 705 C C . ASP A 1 88 ? -14.711 -5.461 -2.826 1 90.69 88 ASP A C 1
ATOM 707 O O . ASP A 1 88 ? -15.766 -4.891 -2.521 1 90.69 88 ASP A O 1
ATOM 711 N N . GLN A 1 89 ? -13.734 -5.645 -1.992 1 90.44 89 GLN A N 1
ATOM 712 C CA . GLN A 1 89 ? -13.773 -5.066 -0.653 1 90.44 89 GLN A CA 1
ATOM 713 C C . GLN A 1 89 ? -13.883 -3.547 -0.712 1 90.44 89 GLN A C 1
ATOM 715 O O . GLN A 1 89 ? -14.711 -2.949 -0.024 1 90.44 89 GLN A O 1
ATOM 720 N N . GLU A 1 90 ? -13.016 -2.871 -1.532 1 91.75 90 GLU A N 1
ATOM 721 C CA . GLU A 1 90 ? -13.062 -1.418 -1.676 1 91.75 90 GLU A CA 1
ATOM 722 C C . GLU A 1 90 ? -14.406 -0.96 -2.221 1 91.75 90 GLU A C 1
ATOM 724 O O . GLU A 1 90 ? -14.93 0.082 -1.814 1 91.75 90 GLU A O 1
ATOM 729 N N . CYS A 1 91 ? -15 -1.724 -3.062 1 88.31 91 CYS A N 1
ATOM 730 C CA . CYS A 1 91 ? -16.266 -1.361 -3.701 1 88.31 91 CYS A CA 1
ATOM 731 C C . CYS A 1 91 ? -17.406 -1.37 -2.695 1 88.31 91 CYS A C 1
ATOM 733 O O . CYS A 1 91 ? -18.453 -0.769 -2.936 1 88.31 91 CYS A O 1
ATOM 735 N N . ARG A 1 92 ? -17.219 -2.014 -1.616 1 84.62 92 ARG A N 1
ATOM 736 C CA . ARG A 1 92 ? -18.25 -2.045 -0.58 1 84.62 92 ARG A CA 1
ATOM 737 C C . ARG A 1 92 ? -18.188 -0.8 0.298 1 84.62 92 ARG A C 1
ATOM 739 O O . ARG A 1 92 ? -19.125 -0.496 1.029 1 84.62 92 ARG A O 1
ATOM 746 N N . ARG A 1 93 ? -17.062 -0.146 0.204 1 84.5 93 ARG A N 1
ATOM 747 C CA . ARG A 1 93 ? -16.891 1.083 0.974 1 84.5 93 ARG A CA 1
ATOM 748 C C . ARG A 1 93 ? -17.578 2.258 0.281 1 84.5 93 ARG A C 1
ATOM 750 O O . ARG A 1 93 ? -17.516 2.387 -0.943 1 84.5 93 ARG A O 1
ATOM 757 N N . GLU A 1 94 ? -18.25 3.074 0.972 1 78.62 94 GLU A N 1
ATOM 758 C CA . GLU A 1 94 ? -18.969 4.215 0.411 1 78.62 94 GLU A CA 1
ATOM 759 C C . GLU A 1 94 ? -18 5.23 -0.195 1 78.62 94 GLU A C 1
ATOM 761 O O . GLU A 1 94 ? -18.312 5.852 -1.216 1 78.62 94 GLU A O 1
ATOM 766 N N . GLY A 1 95 ? -16.781 5.332 0.286 1 76.75 95 GLY A N 1
ATOM 767 C CA . GLY A 1 95 ? -15.852 6.379 -0.128 1 76.75 95 GLY A CA 1
ATOM 768 C C . GLY A 1 95 ? -15.023 5.996 -1.338 1 76.75 95 GLY A C 1
ATOM 769 O O . GLY A 1 95 ? -14.211 6.793 -1.818 1 76.75 95 GLY A O 1
ATOM 770 N N . PHE A 1 96 ? -15.297 4.828 -1.957 1 81 96 PHE A N 1
ATOM 771 C CA . PHE A 1 96 ? -14.508 4.352 -3.088 1 81 96 PHE A CA 1
ATOM 772 C C . PHE A 1 96 ? -15.211 4.656 -4.406 1 81 96 PHE A C 1
ATOM 774 O O . PHE A 1 96 ? -16.031 3.865 -4.871 1 81 96 PHE A O 1
ATOM 781 N N . VAL A 1 97 ? -14.789 5.676 -5.156 1 74.12 97 VAL A N 1
ATOM 782 C CA . VAL A 1 97 ? -15.469 6.207 -6.328 1 74.12 97 VAL A CA 1
ATOM 783 C C . VAL A 1 97 ? -15.07 5.41 -7.57 1 74.12 97 VAL A C 1
ATOM 785 O O . VAL A 1 97 ? -15.844 5.301 -8.523 1 74.12 97 VAL A O 1
ATOM 788 N N . ALA A 1 98 ? -13.875 4.863 -7.547 1 67.69 98 ALA A N 1
ATOM 789 C CA . ALA A 1 98 ? -13.375 4.125 -8.711 1 67.69 98 ALA A CA 1
ATOM 790 C C . ALA A 1 98 ? -14.273 2.932 -9.023 1 67.69 98 ALA A C 1
ATOM 792 O O . ALA A 1 98 ? -14.227 2.387 -10.133 1 67.69 98 ALA A O 1
ATOM 793 N N . ARG A 1 99 ? -15.062 2.559 -8.039 1 65 99 ARG A N 1
ATOM 794 C CA . ARG A 1 99 ? -16.031 1.486 -8.258 1 65 99 ARG A CA 1
ATOM 795 C C . ARG A 1 99 ? -16.906 1.77 -9.477 1 65 99 ARG A C 1
ATOM 797 O O . ARG A 1 99 ? -17.359 0.843 -10.141 1 65 99 ARG A O 1
ATOM 804 N N . GLU A 1 100 ? -17.141 2.979 -9.516 1 64.06 100 GLU A N 1
ATOM 805 C CA . GLU A 1 100 ? -18.062 3.391 -10.562 1 64.06 100 GLU A CA 1
ATOM 806 C C . GLU A 1 100 ? -17.484 3.133 -11.945 1 64.06 100 GLU A C 1
ATOM 808 O O . GLU A 1 100 ? -18.234 2.924 -12.906 1 64.06 100 GLU A O 1
ATOM 813 N N . THR A 1 101 ? -16.172 3.033 -11.922 1 58.69 101 THR A N 1
ATOM 814 C CA . THR A 1 101 ? -15.633 2.828 -13.266 1 58.69 101 THR A CA 1
ATOM 815 C C . THR A 1 101 ? -15.18 1.382 -13.445 1 58.69 101 THR A C 1
ATOM 817 O O . THR A 1 101 ? -15.133 0.878 -14.57 1 58.69 101 THR A O 1
ATOM 820 N N . LYS A 1 102 ? -15.211 0.62 -12.375 1 60.53 102 LYS A N 1
ATOM 821 C CA . LYS A 1 102 ? -14.773 -0.774 -12.312 1 60.53 102 LYS A CA 1
ATOM 822 C C . LYS A 1 102 ? -13.891 -1.129 -13.5 1 60.53 102 LYS A C 1
ATOM 824 O O . LYS A 1 102 ? -14 -2.223 -14.062 1 60.53 102 LYS A O 1
ATOM 829 N N . ALA A 1 103 ? -13.188 -0.114 -13.859 1 78.81 103 ALA A N 1
ATOM 830 C CA . ALA A 1 103 ? -12.422 -0.419 -15.062 1 78.81 103 ALA A CA 1
ATOM 831 C C . ALA A 1 103 ? -11.008 -0.867 -14.719 1 78.81 103 ALA A C 1
ATOM 833 O O . ALA A 1 103 ? -10.195 -1.131 -15.602 1 78.81 103 ALA A O 1
ATOM 834 N N . VAL A 1 104 ? -10.781 -1.115 -13.43 1 89.25 104 VAL A N 1
ATOM 835 C CA . VAL A 1 104 ? -9.43 -1.546 -13.078 1 89.25 104 VAL A CA 1
ATOM 836 C C . VAL A 1 104 ? -9.43 -3.043 -12.781 1 89.25 104 VAL A C 1
ATOM 838 O O . VAL A 1 104 ? -10.445 -3.6 -12.352 1 89.25 104 VAL A O 1
ATOM 841 N N . ASP A 1 105 ? -8.375 -3.691 -13.094 1 93.06 105 ASP A N 1
ATOM 842 C CA . ASP A 1 105 ? -8.172 -5.086 -12.711 1 93.06 105 ASP A CA 1
ATOM 843 C C . ASP A 1 105 ? -7.391 -5.184 -11.398 1 93.06 105 ASP A C 1
ATOM 845 O O . ASP A 1 105 ? -6.648 -4.266 -11.039 1 93.06 105 ASP A O 1
ATOM 849 N N . GLU A 1 106 ? -7.629 -6.25 -10.711 1 94.94 106 GLU A N 1
ATOM 850 C CA . GLU A 1 106 ? -6.863 -6.535 -9.5 1 94.94 106 GLU A CA 1
ATOM 851 C C . GLU A 1 106 ? -5.824 -7.625 -9.75 1 94.94 106 GLU A C 1
AT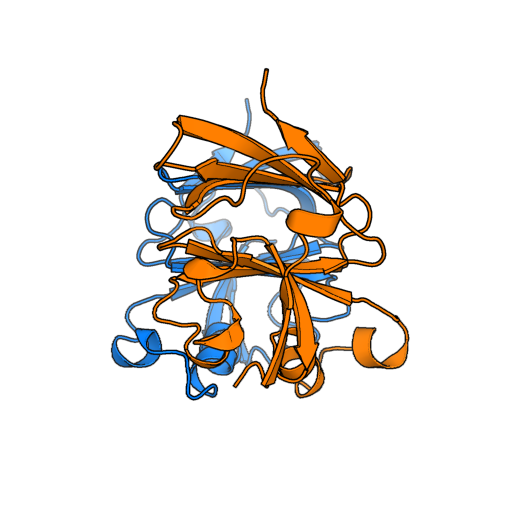OM 853 O O . GLU A 1 106 ? -6.137 -8.672 -10.32 1 94.94 106 GLU A O 1
ATOM 858 N N . TYR A 1 107 ? -4.652 -7.371 -9.344 1 95.94 107 TYR A N 1
ATOM 859 C CA . TYR A 1 107 ? -3.572 -8.352 -9.328 1 95.94 107 TYR A CA 1
ATOM 860 C C . TYR A 1 107 ? -3.115 -8.641 -7.902 1 95.94 107 TYR A C 1
ATOM 862 O O . TYR A 1 107 ? -3.23 -7.781 -7.023 1 95.94 107 TYR A O 1
ATOM 870 N N . PHE A 1 108 ? -2.666 -9.852 -7.738 1 96.12 108 PHE A N 1
ATOM 871 C CA . PHE A 1 108 ? -2.189 -10.289 -6.43 1 96.12 108 PHE A CA 1
ATOM 872 C C . PHE A 1 108 ? -0.782 -10.867 -6.531 1 96.12 108 PHE A C 1
ATOM 874 O O . PHE A 1 108 ? -0.536 -11.773 -7.324 1 96.12 108 PHE A O 1
ATOM 881 N N . VAL A 1 109 ? 0.126 -10.266 -5.816 1 95.69 109 VAL A N 1
ATOM 882 C CA . VAL A 1 109 ? 1.495 -10.758 -5.723 1 95.69 109 VAL A CA 1
ATOM 883 C C . VAL A 1 109 ? 1.699 -11.461 -4.387 1 95.69 109 VAL A C 1
ATOM 885 O O . VAL A 1 109 ? 1.729 -10.82 -3.334 1 95.69 109 VAL A O 1
ATOM 888 N N . ASN A 1 110 ? 1.842 -12.711 -4.426 1 94.75 110 ASN A N 1
ATOM 889 C CA . ASN A 1 110 ? 2.174 -13.516 -3.252 1 94.75 110 ASN A CA 1
ATOM 890 C C . ASN A 1 110 ? 3.67 -13.484 -2.957 1 94.75 110 ASN A C 1
ATOM 892 O O . ASN A 1 110 ? 4.449 -14.188 -3.602 1 94.75 110 ASN A O 1
ATOM 896 N N . GLY A 1 111 ? 4.055 -12.703 -2.02 1 93.94 111 GLY A N 1
ATOM 897 C CA . GLY A 1 111 ? 5.449 -12.594 -1.626 1 93.94 111 GLY A CA 1
ATOM 898 C C . GLY A 1 111 ? 5.809 -13.469 -0.441 1 93.94 111 GLY A C 1
ATOM 899 O O . GLY A 1 111 ? 6.719 -13.148 0.323 1 93.94 111 GLY A O 1
ATOM 900 N N . GLY A 1 112 ? 5.07 -14.531 -0.228 1 92.25 112 GLY A N 1
ATOM 901 C CA . GLY A 1 112 ? 5.277 -15.375 0.934 1 92.25 112 GLY A CA 1
ATOM 902 C C . GLY A 1 112 ? 4.656 -14.82 2.201 1 92.25 112 GLY A C 1
ATOM 903 O O . GLY A 1 112 ? 3.443 -14.906 2.391 1 92.25 112 GLY A O 1
ATOM 904 N N . ASP A 1 113 ? 5.449 -14.133 3 1 90.62 113 ASP A N 1
ATOM 905 C CA . ASP A 1 113 ? 4.922 -13.609 4.258 1 90.62 113 ASP A CA 1
ATOM 906 C C . ASP A 1 113 ? 4.211 -12.273 4.043 1 90.62 113 ASP A C 1
ATOM 908 O O . ASP A 1 113 ? 3.35 -11.891 4.832 1 90.62 113 ASP A O 1
ATOM 912 N N . ARG A 1 114 ? 4.648 -11.602 2.998 1 94 114 ARG A N 1
ATOM 913 C CA . ARG A 1 114 ? 4.043 -10.32 2.641 1 94 114 ARG A CA 1
ATOM 914 C C . ARG A 1 114 ? 3.416 -10.383 1.252 1 94 114 ARG A C 1
ATOM 916 O O . ARG A 1 114 ? 4.031 -10.875 0.307 1 94 114 ARG A O 1
ATOM 923 N N . CYS A 1 115 ? 2.232 -9.859 1.135 1 95.81 115 CYS A N 1
ATOM 924 C CA . CYS A 1 115 ? 1.509 -9.945 -0.13 1 95.81 115 CYS A CA 1
ATOM 925 C C . CYS A 1 115 ? 0.994 -8.57 -0.553 1 95.81 115 CYS A C 1
ATOM 927 O O . CYS A 1 115 ? 0.78 -7.699 0.288 1 95.81 115 CYS A O 1
ATOM 929 N N . LEU A 1 116 ? 0.795 -8.445 -1.84 1 97.69 116 LEU A N 1
ATOM 930 C CA . LEU A 1 116 ? 0.351 -7.172 -2.391 1 97.69 116 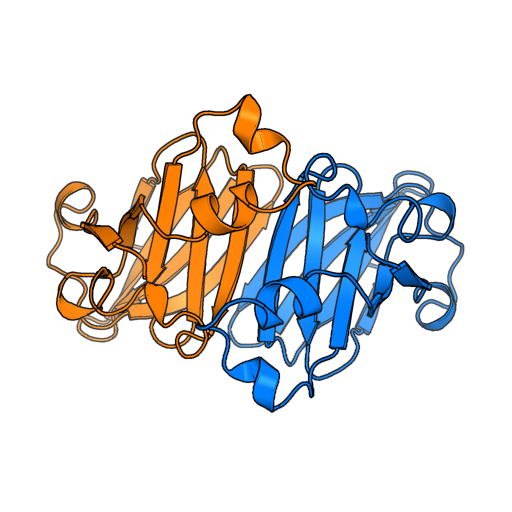LEU A CA 1
ATOM 931 C C . LEU A 1 116 ? -0.859 -7.363 -3.299 1 97.69 116 LEU A C 1
ATOM 933 O O . LEU A 1 116 ? -0.874 -8.266 -4.137 1 97.69 116 LEU A O 1
ATOM 937 N N . SE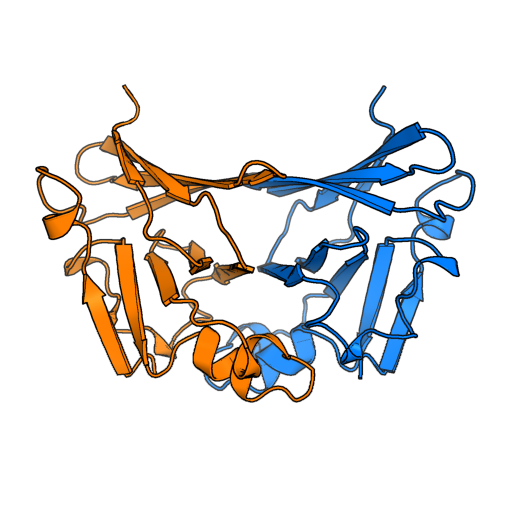R A 1 117 ? -1.854 -6.578 -3.088 1 97.44 117 SER A N 1
ATOM 938 C CA . SER A 1 117 ? -2.91 -6.367 -4.074 1 97.44 117 SER A CA 1
ATOM 939 C C . SER A 1 117 ? -2.701 -5.062 -4.836 1 97.44 117 SER A C 1
ATOM 941 O O . SER A 1 117 ? -2.475 -4.012 -4.23 1 97.44 117 SER A O 1
ATOM 943 N N . VAL A 1 118 ? -2.785 -5.168 -6.113 1 97.69 118 VAL A N 1
ATOM 944 C CA . VAL A 1 118 ? -2.572 -4.004 -6.969 1 97.69 118 VAL A CA 1
ATOM 945 C C . VAL A 1 118 ? -3.795 -3.787 -7.855 1 97.69 118 VAL A C 1
ATOM 947 O O . VAL A 1 118 ? -4.242 -4.703 -8.547 1 97.69 118 VAL A O 1
ATOM 950 N N . LEU A 1 119 ? -4.387 -2.656 -7.773 1 96.44 119 LEU A N 1
ATOM 951 C CA . LEU A 1 119 ? -5.398 -2.221 -8.727 1 96.44 119 LEU A CA 1
ATOM 952 C C . LEU A 1 119 ? -4.766 -1.422 -9.859 1 96.44 119 LEU A C 1
ATOM 954 O O . LEU A 1 119 ? -4.172 -0.366 -9.633 1 96.44 119 LEU A O 1
ATOM 958 N N . SER A 1 120 ? -4.898 -1.932 -11.047 1 95.62 120 SER A N 1
ATOM 959 C CA . SER A 1 120 ? -4.199 -1.327 -12.18 1 95.62 120 SER A CA 1
ATOM 960 C C . SER A 1 120 ? -5.086 -1.29 -13.422 1 95.62 120 SER A C 1
ATOM 962 O O . SER A 1 120 ? -5.887 -2.199 -13.648 1 95.62 120 SER A O 1
ATOM 964 N N . TRP A 1 121 ? -4.832 -0.278 -14.234 1 93.12 121 TRP A N 1
ATOM 965 C CA . TRP A 1 121 ? -5.566 -0.108 -15.484 1 93.12 121 TRP A CA 1
ATOM 966 C C . TRP A 1 121 ? -4.945 -0.943 -16.594 1 93.12 121 TRP A C 1
ATOM 968 O O . TRP A 1 121 ? -5.559 -1.141 -17.656 1 93.12 121 TRP A O 1
ATOM 978 N N . SER A 1 122 ? -3.732 -1.427 -16.438 1 93.19 122 SER A N 1
ATOM 979 C CA . SER A 1 122 ? -3.027 -2.256 -17.422 1 93.19 122 SER A CA 1
ATOM 980 C C . SER A 1 122 ? -2.305 -3.412 -16.734 1 93.19 122 SER A C 1
ATOM 982 O O . SER A 1 122 ? -1.98 -3.336 -15.547 1 93.19 122 SER A O 1
ATOM 984 N N . PRO A 1 123 ? -2.09 -4.512 -17.484 1 94.62 123 PRO A N 1
ATOM 985 C CA . PRO A 1 123 ? -1.362 -5.641 -16.906 1 94.62 123 PRO A CA 1
ATOM 986 C C . PRO A 1 123 ? 0.093 -5.305 -16.578 1 94.62 123 PRO A C 1
ATOM 988 O O . PRO A 1 123 ? 0.644 -4.348 -17.125 1 94.62 123 PRO A O 1
ATOM 991 N N . PRO A 1 124 ? 0.683 -6.094 -15.734 1 96.06 124 PRO A N 1
ATOM 992 C CA . PRO A 1 124 ? 2.094 -5.863 -15.414 1 96.06 124 PRO A CA 1
ATOM 993 C C . PRO A 1 124 ? 3.039 -6.445 -16.469 1 96.06 124 PRO A C 1
ATOM 995 O O . PRO A 1 124 ? 2.645 -7.324 -17.234 1 96.06 124 PRO A O 1
ATOM 998 N N . LYS A 1 125 ? 4.234 -5.902 -16.469 1 94.88 125 LYS A N 1
ATOM 999 C CA . LYS A 1 125 ? 5.371 -6.547 -17.125 1 94.88 125 LYS A CA 1
ATOM 1000 C C . LYS A 1 125 ? 6.238 -7.289 -16.109 1 94.88 125 LYS A C 1
ATOM 1002 O O . LYS A 1 125 ? 6.477 -6.793 -15.008 1 94.88 125 LYS A O 1
ATOM 1007 N N . VAL A 1 126 ? 6.66 -8.453 -16.469 1 93.44 126 VAL A N 1
ATOM 1008 C CA . VAL A 1 126 ? 7.504 -9.258 -15.594 1 93.44 126 VAL A CA 1
ATOM 1009 C C . VAL A 1 126 ? 8.828 -9.562 -16.281 1 93.44 126 VAL A C 1
ATOM 1011 O O . VAL A 1 126 ? 8.852 -9.969 -17.453 1 93.44 126 VAL A O 1
ATOM 1014 N N . SER A 1 127 ? 9.898 -9.328 -15.586 1 92.44 127 SER A N 1
ATOM 1015 C CA . SER A 1 127 ? 11.219 -9.57 -16.156 1 92.44 127 SER A CA 1
ATOM 1016 C C . SER A 1 127 ? 12.195 -10.062 -15.094 1 92.44 127 SER A C 1
ATOM 1018 O O . SER A 1 127 ? 12.039 -9.758 -13.906 1 92.44 127 SER A O 1
ATOM 1020 N N . PRO A 1 128 ? 13.188 -10.852 -15.477 1 90.44 128 PRO A N 1
ATOM 1021 C CA . PRO A 1 128 ? 14.227 -11.234 -14.523 1 90.44 128 PRO A CA 1
ATOM 1022 C C . PRO A 1 128 ? 15.211 -10.109 -14.234 1 90.44 128 PRO A C 1
ATOM 1024 O O . PRO A 1 128 ? 15.492 -9.289 -15.117 1 90.44 128 PRO A O 1
ATOM 1027 N N . LEU A 1 129 ? 15.578 -10.023 -12.906 1 87 129 LEU A N 1
ATOM 1028 C CA . LEU A 1 129 ? 16.641 -9.062 -12.617 1 87 129 LEU A CA 1
ATOM 1029 C C . LEU A 1 129 ? 18 -9.625 -13.008 1 87 129 LEU A C 1
ATOM 1031 O O . LEU A 1 129 ? 18.297 -10.797 -12.742 1 87 129 LEU A O 1
ATOM 1035 N N . ILE A 1 130 ? 18.672 -9.18 -14.062 1 67.06 130 ILE A N 1
ATOM 1036 C CA . ILE A 1 130 ? 19.953 -9.625 -14.594 1 67.06 130 ILE A CA 1
ATOM 1037 C C . ILE A 1 130 ? 21.047 -9.422 -13.547 1 67.06 130 ILE A C 1
ATOM 1039 O O . ILE A 1 130 ? 21.062 -8.406 -12.852 1 67.06 130 ILE A O 1
ATOM 1043 N N . MET B 1 1 ? -16.578 7.676 7.848 1 50.88 1 MET B N 1
ATOM 1044 C CA . MET B 1 1 ? -15.68 8.828 7.871 1 50.88 1 MET B CA 1
ATOM 1045 C C . MET B 1 1 ? -14.609 8.664 8.945 1 50.88 1 MET B C 1
ATOM 1047 O O . MET B 1 1 ? -14.867 8.07 10 1 50.88 1 MET B O 1
ATOM 1051 N N . ALA B 1 2 ? -13.242 8.961 8.445 1 57.12 2 ALA B N 1
ATOM 1052 C CA . ALA B 1 2 ? -12.32 9.078 9.57 1 57.12 2 ALA B CA 1
ATOM 1053 C C . ALA B 1 2 ? -12.852 10.047 10.617 1 57.12 2 ALA B C 1
ATOM 1055 O O . ALA B 1 2 ? -13.141 11.203 10.312 1 57.12 2 ALA B O 1
ATOM 1056 N N . GLU B 1 3 ? -13.25 9.578 11.523 1 69.69 3 GLU B N 1
ATOM 1057 C CA . GLU B 1 3 ? -13.977 10.383 12.508 1 69.69 3 GLU B CA 1
ATOM 1058 C C . GLU B 1 3 ? -13.016 11.211 13.352 1 69.69 3 GLU B C 1
ATOM 1060 O O . GLU B 1 3 ? -13.289 12.383 13.648 1 69.69 3 GLU B O 1
ATOM 1065 N N . ARG B 1 4 ? -11.836 10.648 13.719 1 80.88 4 ARG B N 1
ATOM 1066 C CA . ARG B 1 4 ? -10.898 11.375 14.57 1 80.88 4 ARG B CA 1
ATOM 1067 C C . ARG B 1 4 ? -9.461 11.156 14.117 1 80.88 4 ARG B C 1
ATOM 1069 O O . ARG B 1 4 ? -9.008 10.016 13.992 1 80.88 4 ARG B O 1
ATOM 1076 N N . ALA B 1 5 ? -8.844 12.258 13.695 1 87.12 5 ALA B N 1
ATOM 1077 C CA . ALA B 1 5 ? -7.441 12.234 13.305 1 87.12 5 ALA B CA 1
ATOM 1078 C C . ALA B 1 5 ? -6.668 13.375 13.961 1 87.12 5 ALA B C 1
ATOM 1080 O O . ALA B 1 5 ? -7.199 14.477 14.125 1 87.12 5 ALA B O 1
ATOM 1081 N N . GLU B 1 6 ? -5.48 13.078 14.406 1 85.56 6 GLU B N 1
ATOM 1082 C CA . GLU B 1 6 ? -4.598 14.055 15.047 1 85.56 6 GLU B CA 1
ATOM 1083 C C . GLU B 1 6 ? -3.426 14.414 14.133 1 85.56 6 GLU B C 1
ATOM 1085 O O . GLU B 1 6 ? -2.646 13.539 13.742 1 85.56 6 GLU B O 1
ATOM 1090 N N . PRO B 1 7 ? -3.305 15.672 13.781 1 85.81 7 PRO B N 1
ATOM 1091 C CA . PRO B 1 7 ? -2.115 16.062 13.016 1 85.81 7 PRO B CA 1
ATOM 1092 C C . PRO B 1 7 ? -0.821 15.852 13.805 1 85.81 7 PRO B C 1
ATOM 1094 O O . PRO B 1 7 ? -0.774 16.125 15.008 1 85.81 7 PRO B O 1
ATOM 1097 N N . LEU B 1 8 ? 0.218 15.375 13.117 1 86.94 8 LEU B N 1
ATOM 1098 C CA . LEU B 1 8 ? 1.418 14.969 13.844 1 86.94 8 LEU B CA 1
ATOM 1099 C C . LEU B 1 8 ? 2.598 15.867 13.477 1 86.94 8 LEU B C 1
ATOM 1101 O O . LEU B 1 8 ? 3.621 15.859 14.164 1 86.94 8 LEU B O 1
ATOM 1105 N N . LEU B 1 9 ? 2.525 16.578 12.438 1 80.19 9 LEU B N 1
ATOM 1106 C CA . LEU B 1 9 ? 3.691 17.297 11.93 1 80.19 9 LEU B CA 1
ATOM 1107 C C . LEU B 1 9 ? 4.219 18.281 12.977 1 80.19 9 LEU B C 1
ATOM 1109 O O . LEU B 1 9 ? 5.43 18.375 13.188 1 80.19 9 LEU B O 1
ATOM 1113 N N . ALA B 1 10 ? 3.301 18.953 13.531 1 76.19 10 ALA B N 1
ATOM 1114 C CA . ALA B 1 10 ? 3.717 19.938 14.523 1 76.19 10 ALA B CA 1
ATOM 1115 C C . ALA B 1 10 ? 4.457 19.281 15.68 1 76.19 10 ALA B C 1
ATOM 1117 O O . ALA B 1 10 ? 5.355 19.875 16.281 1 76.19 10 ALA B O 1
ATOM 1118 N N . VAL B 1 11 ? 4.125 18.047 15.914 1 77.31 11 VAL B N 1
ATOM 1119 C CA . VAL B 1 11 ? 4.727 17.328 17.031 1 77.31 11 VAL B CA 1
ATOM 1120 C C . VAL B 1 11 ? 6.066 16.734 16.609 1 77.31 11 VAL B C 1
ATOM 1122 O O . VAL B 1 11 ? 7.016 16.703 17.391 1 77.31 11 VAL B O 1
ATOM 1125 N N . LEU B 1 12 ? 6.137 16.453 15.398 1 80.31 12 LEU B N 1
ATOM 1126 C CA . LEU B 1 12 ? 7.309 15.703 14.945 1 80.31 12 LEU B CA 1
ATOM 1127 C C . LEU B 1 12 ? 8.336 16.641 14.312 1 80.31 12 LEU B C 1
ATOM 1129 O O . LEU B 1 12 ? 9.523 16.312 14.266 1 80.31 12 LEU B O 1
ATOM 1133 N N . LEU B 1 13 ? 7.773 17.656 13.695 1 75.44 13 LEU B N 1
ATOM 1134 C CA . LEU B 1 13 ? 8.688 18.562 13 1 75.44 13 LEU B CA 1
ATOM 1135 C C . LEU B 1 13 ? 8.852 19.875 13.773 1 75.44 13 LEU B C 1
ATOM 1137 O O . LEU B 1 13 ? 7.906 20.344 14.422 1 75.44 13 LEU B O 1
ATOM 1141 N N . GLN B 1 14 ? 10.055 20.25 14.055 1 64.69 14 GLN B N 1
ATOM 1142 C CA . GLN B 1 14 ? 10.312 21.609 14.547 1 64.69 14 GLN B CA 1
ATOM 1143 C C . GLN B 1 14 ? 10.164 22.641 13.438 1 64.69 14 GLN B C 1
ATOM 1145 O O . GLN B 1 14 ? 10.945 23.594 13.359 1 64.69 14 GLN B O 1
ATOM 1150 N N . ALA B 1 15 ? 9.289 22.203 12.398 1 58.38 15 ALA B N 1
ATOM 1151 C CA . ALA B 1 15 ? 9.281 23.078 11.219 1 58.38 15 ALA B CA 1
ATOM 1152 C C . ALA B 1 15 ? 7.871 23.594 10.93 1 58.38 15 ALA B C 1
ATOM 1154 O O . ALA B 1 15 ? 6.891 23.031 11.422 1 58.38 15 ALA B O 1
ATOM 1155 N N . PRO B 1 16 ? 7.879 24.641 10.125 1 59.97 16 PRO B N 1
ATOM 1156 C CA . PRO B 1 16 ? 6.59 25.234 9.773 1 59.97 16 PRO B CA 1
ATOM 1157 C C . PRO B 1 16 ? 5.625 24.219 9.148 1 59.97 16 PRO B C 1
ATOM 1159 O O . PRO B 1 16 ? 6.059 23.203 8.594 1 59.97 16 PRO B O 1
ATOM 1162 N N . PRO B 1 17 ? 4.387 24.578 9.211 1 62.12 17 PRO B N 1
ATOM 1163 C CA . PRO B 1 17 ? 3.326 23.688 8.727 1 62.12 17 PRO B CA 1
ATOM 1164 C C . PRO B 1 17 ? 3.43 23.406 7.23 1 62.12 17 PRO B C 1
ATOM 1166 O O . PRO B 1 17 ? 3.891 24.266 6.469 1 62.12 17 PRO B O 1
ATOM 1169 N N . CYS B 1 18 ? 3.463 22.234 6.695 1 64.06 18 CYS B N 1
ATOM 1170 C CA . CYS B 1 18 ? 3.346 21.781 5.312 1 64.06 18 CYS B CA 1
ATOM 1171 C C . CYS B 1 18 ? 1.913 21.922 4.812 1 64.06 18 CYS B C 1
ATOM 1173 O O . CYS B 1 18 ? 1.007 21.266 5.328 1 64.06 18 CYS B O 1
ATOM 1175 N N . VAL B 1 19 ? 1.661 22.875 3.885 1 76.88 19 VAL B N 1
ATOM 1176 C CA . VAL B 1 19 ? 0.269 23.172 3.559 1 76.88 19 VAL B CA 1
ATOM 1177 C C . VAL B 1 19 ? -0.063 22.625 2.172 1 76.88 19 VAL B C 1
ATOM 1179 O O . VAL B 1 19 ? -1.224 22.328 1.874 1 76.88 19 VAL B O 1
ATOM 1182 N N . ASP B 1 20 ? 1.053 22.219 1.354 1 89.62 20 ASP B N 1
ATOM 1183 C CA . ASP B 1 20 ? 0.79 21.75 -0.004 1 89.62 20 ASP B CA 1
ATOM 1184 C C . ASP B 1 20 ? 1.582 20.484 -0.311 1 89.62 20 ASP B C 1
ATOM 1186 O O . ASP B 1 20 ? 2.568 20.531 -1.051 1 89.62 20 ASP B O 1
ATOM 1190 N N . PRO B 1 21 ? 1.014 19.422 0.177 1 92.44 21 PRO B N 1
ATOM 1191 C CA . PRO B 1 21 ? 1.778 18.172 0.053 1 92.44 21 PRO B CA 1
ATOM 1192 C C . PRO B 1 21 ? 1.688 17.562 -1.344 1 92.44 21 PRO B C 1
ATOM 1194 O O . PRO B 1 21 ? 0.651 17.672 -2.004 1 92.44 21 PRO B O 1
ATOM 1197 N N . TRP B 1 22 ? 2.742 16.969 -1.744 1 94.5 22 TRP B N 1
ATOM 1198 C CA . TRP B 1 22 ? 2.838 16.234 -3 1 94.5 22 TRP B CA 1
ATOM 1199 C C . TRP B 1 22 ? 3.621 14.93 -2.812 1 94.5 22 TRP B C 1
ATOM 1201 O O . TRP B 1 22 ? 4.793 14.961 -2.43 1 94.5 22 TRP B O 1
ATOM 1211 N N . PHE B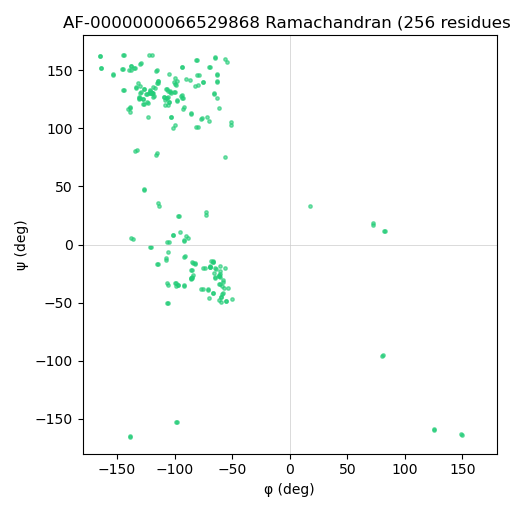 1 23 ? 2.975 13.852 -3.039 1 95.94 23 PHE B N 1
ATOM 1212 C CA . PHE B 1 23 ? 3.604 12.539 -2.92 1 95.94 23 PHE B CA 1
ATOM 1213 C C . PHE B 1 23 ? 4.691 12.367 -3.975 1 95.94 23 PHE B C 1
ATOM 1215 O O . PHE B 1 23 ? 4.449 12.578 -5.164 1 95.94 23 PHE B O 1
ATOM 1222 N N . LEU B 1 24 ? 5.883 11.953 -3.586 1 97.19 24 LEU B N 1
ATOM 1223 C CA . LEU B 1 24 ? 6.957 11.719 -4.543 1 97.19 24 LEU B CA 1
ATOM 1224 C C . LEU B 1 24 ? 7.188 10.227 -4.738 1 97.19 24 LEU B C 1
ATOM 1226 O O . LEU B 1 24 ? 7.234 9.742 -5.875 1 97.19 24 LEU B O 1
ATOM 1230 N N . GLU B 1 25 ? 7.316 9.562 -3.609 1 97.88 25 GLU B N 1
ATOM 1231 C CA . GLU B 1 25 ? 7.699 8.156 -3.693 1 97.88 25 GLU B CA 1
ATOM 1232 C C . GLU B 1 25 ? 7.422 7.43 -2.381 1 97.88 25 GLU B C 1
ATOM 1234 O O . GLU B 1 25 ? 7.422 8.047 -1.312 1 97.88 25 GLU B O 1
ATOM 1239 N N . CYS B 1 26 ? 7.172 6.16 -2.463 1 98.19 26 CYS B N 1
ATOM 1240 C CA . CYS B 1 26 ? 7.172 5.27 -1.31 1 98.19 26 CYS B CA 1
ATOM 1241 C C . CYS B 1 26 ? 7.949 3.992 -1.606 1 98.19 26 CYS B C 1
ATOM 1243 O O . CYS B 1 26 ? 7.863 3.449 -2.709 1 98.19 26 CYS B O 1
ATOM 1245 N N . ARG B 1 27 ? 8.742 3.625 -0.692 1 98.44 27 ARG B N 1
ATOM 1246 C CA . ARG B 1 27 ? 9.539 2.404 -0.809 1 98.44 27 ARG B CA 1
ATOM 1247 C C . ARG B 1 27 ? 9.414 1.551 0.449 1 98.44 27 ARG B C 1
ATOM 1249 O O . ARG B 1 27 ? 9.609 2.043 1.562 1 98.44 27 ARG B O 1
ATOM 1256 N N . GLN B 1 28 ? 9.047 0.337 0.243 1 98.06 28 GLN B N 1
ATOM 1257 C CA . GLN B 1 28 ? 8.977 -0.61 1.351 1 98.06 28 GLN B CA 1
ATOM 1258 C C . GLN B 1 28 ? 9.883 -1.815 1.101 1 98.06 28 GLN B C 1
ATOM 1260 O O . GLN B 1 28 ? 9.883 -2.381 0.005 1 98.06 28 GLN B O 1
ATOM 1265 N N . ASP B 1 29 ? 10.656 -2.143 2.012 1 96.62 29 ASP B N 1
ATOM 1266 C CA . ASP B 1 29 ? 11.422 -3.385 2.021 1 96.62 29 ASP B CA 1
ATOM 1267 C C . ASP B 1 29 ? 11.43 -4.016 3.41 1 96.62 29 ASP B C 1
ATOM 1269 O O . ASP B 1 29 ? 10.555 -3.725 4.234 1 96.62 29 ASP B O 1
ATOM 1273 N N . ARG B 1 30 ? 12.32 -4.957 3.611 1 90.62 30 ARG B N 1
ATOM 1274 C CA . ARG B 1 30 ? 12.297 -5.699 4.867 1 90.62 30 ARG B CA 1
ATOM 1275 C C . ARG B 1 30 ? 12.711 -4.812 6.035 1 90.62 30 ARG B C 1
ATOM 1277 O O . ARG B 1 30 ? 12.438 -5.133 7.195 1 90.62 30 ARG B O 1
ATOM 1284 N N . ALA B 1 31 ? 13.359 -3.732 5.715 1 93.38 31 ALA B N 1
ATOM 1285 C CA . ALA B 1 31 ? 13.836 -2.848 6.777 1 93.38 31 ALA B CA 1
ATOM 1286 C C . ALA B 1 31 ? 12.75 -1.858 7.191 1 93.38 31 ALA B C 1
ATOM 1288 O O . ALA B 1 31 ? 12.82 -1.278 8.281 1 93.38 31 ALA B O 1
ATOM 1289 N N . GLY B 1 32 ? 11.828 -1.628 6.344 1 97.12 32 GLY B N 1
ATOM 1290 C CA . GLY B 1 32 ? 10.766 -0.693 6.68 1 97.12 32 GLY B CA 1
ATOM 1291 C C . GLY B 1 32 ? 10.195 0.029 5.473 1 97.12 32 GLY B C 1
ATOM 1292 O O . GLY B 1 32 ? 10.297 -0.464 4.348 1 97.12 32 GLY B O 1
ATOM 1293 N N . LEU B 1 33 ? 9.484 1.102 5.727 1 98.56 33 LEU B N 1
ATOM 1294 C CA . LEU B 1 33 ? 8.797 1.92 4.734 1 98.56 33 LEU B CA 1
ATOM 1295 C C . LEU B 1 33 ? 9.32 3.352 4.75 1 98.56 33 LEU B C 1
ATOM 1297 O O . LEU B 1 33 ? 9.469 3.949 5.82 1 98.56 33 LEU B O 1
ATOM 1301 N N . THR B 1 34 ? 9.656 3.873 3.611 1 98.56 34 THR B N 1
ATOM 1302 C CA . THR B 1 34 ? 10.031 5.27 3.438 1 98.56 34 THR B CA 1
ATOM 1303 C C . THR B 1 34 ? 9.086 5.969 2.467 1 98.56 34 THR B C 1
ATOM 1305 O O . THR B 1 34 ? 8.812 5.457 1.38 1 98.56 34 THR B O 1
ATOM 1308 N N . ILE B 1 35 ? 8.594 7.082 2.867 1 98.06 35 ILE B N 1
ATOM 1309 C CA . ILE B 1 35 ? 7.719 7.906 2.041 1 98.06 35 ILE B CA 1
ATOM 1310 C C . ILE B 1 35 ? 8.336 9.297 1.866 1 98.06 35 ILE B C 1
ATOM 1312 O O . ILE B 1 35 ? 8.773 9.914 2.838 1 98.06 35 ILE B O 1
ATOM 1316 N N . LEU B 1 36 ? 8.367 9.758 0.688 1 97.31 36 LEU B N 1
ATOM 1317 C CA . LEU B 1 36 ? 8.836 11.109 0.395 1 97.31 36 LEU B CA 1
ATOM 1318 C C . LEU B 1 36 ? 7.668 12.008 -0.016 1 97.31 36 LEU B C 1
ATOM 1320 O O . LEU B 1 36 ? 6.914 11.672 -0.932 1 97.31 36 LEU B O 1
ATOM 1324 N N . VAL B 1 37 ? 7.59 13.117 0.683 1 94.94 37 VAL B N 1
ATOM 1325 C CA . VAL B 1 37 ? 6.555 14.109 0.411 1 94.94 37 VAL B CA 1
ATOM 1326 C C . VAL B 1 37 ? 7.199 15.477 0.198 1 94.94 37 VAL B C 1
ATOM 1328 O O . VAL B 1 37 ? 8.055 15.898 0.984 1 94.94 37 VAL B O 1
ATOM 1331 N N . ARG B 1 38 ? 6.762 16.125 -0.805 1 93.75 38 ARG B N 1
ATOM 1332 C CA . ARG B 1 38 ? 7.227 17.484 -1.059 1 93.75 38 ARG B CA 1
ATOM 1333 C C . ARG B 1 38 ? 6.152 18.5 -0.693 1 93.75 38 ARG B C 1
ATOM 1335 O O . ARG B 1 38 ? 4.98 18.328 -1.036 1 93.75 38 ARG B O 1
ATOM 1342 N N . ASP B 1 39 ? 6.605 19.422 0.005 1 89.81 39 ASP B N 1
ATOM 1343 C CA . ASP B 1 39 ? 5.75 20.594 0.183 1 89.81 39 ASP B CA 1
ATOM 1344 C C . ASP B 1 39 ? 5.934 21.594 -0.964 1 89.81 39 ASP B C 1
ATOM 1346 O O . ASP B 1 39 ? 6.965 22.25 -1.057 1 89.81 39 ASP B O 1
ATOM 1350 N N . LEU B 1 40 ? 4.973 21.734 -1.707 1 90.31 40 LEU B N 1
ATOM 1351 C CA . LEU B 1 40 ? 5.086 22.578 -2.895 1 90.31 40 LEU B CA 1
ATOM 1352 C C . LEU B 1 40 ? 5.094 24.047 -2.514 1 90.31 40 LEU B C 1
ATOM 1354 O O . LEU B 1 40 ? 5.555 24.891 -3.291 1 90.31 40 LEU B O 1
ATOM 1358 N N . ALA B 1 41 ? 4.605 24.328 -1.341 1 85.12 41 ALA B N 1
ATOM 1359 C CA . ALA B 1 41 ? 4.578 25.719 -0.889 1 85.12 41 ALA B CA 1
ATOM 1360 C C . ALA B 1 41 ? 5.988 26.219 -0.583 1 85.12 41 ALA B C 1
ATOM 1362 O O . ALA B 1 41 ? 6.328 27.359 -0.902 1 85.12 41 ALA B O 1
ATOM 1363 N N . ASN B 1 42 ? 6.855 25.453 -0.019 1 84.94 42 ASN B N 1
ATOM 1364 C CA . ASN B 1 42 ? 8.188 25.906 0.363 1 84.94 42 ASN B CA 1
ATOM 1365 C C . ASN B 1 42 ? 9.281 25.094 -0.316 1 84.94 42 ASN B C 1
ATOM 1367 O O . ASN B 1 42 ? 10.469 25.312 -0.083 1 84.94 42 ASN B O 1
ATOM 1371 N N . GLN B 1 43 ? 8.93 24.125 -1.069 1 90.06 43 GLN B N 1
ATOM 1372 C CA . GLN B 1 43 ? 9.789 23.328 -1.927 1 90.06 43 GLN B CA 1
ATOM 1373 C C . GLN B 1 43 ? 10.672 22.391 -1.1 1 90.06 43 GLN B C 1
ATOM 1375 O O . GLN B 1 43 ? 11.68 21.875 -1.593 1 90.06 43 GLN B O 1
ATOM 1380 N N . ARG B 1 44 ? 10.266 22.219 0.141 1 89.25 44 ARG B N 1
ATOM 1381 C CA . ARG B 1 44 ? 11 21.266 0.975 1 89.25 44 ARG B CA 1
ATOM 1382 C C . ARG B 1 44 ? 10.469 19.844 0.802 1 89.25 44 ARG B C 1
ATOM 1384 O O . ARG B 1 44 ? 9.258 19.656 0.682 1 89.25 44 ARG B O 1
ATOM 1391 N N . THR B 1 45 ? 11.414 18.922 0.804 1 93.94 45 THR B N 1
ATOM 1392 C CA . THR B 1 45 ? 11.039 17.516 0.747 1 93.94 45 THR B CA 1
ATOM 1393 C C . THR B 1 45 ? 11.25 16.844 2.1 1 93.94 45 THR B C 1
ATOM 1395 O O . THR B 1 45 ? 12.289 17.016 2.73 1 93.94 45 THR B O 1
ATOM 1398 N N . TRP B 1 46 ? 10.258 16.109 2.49 1 92.62 46 TRP B N 1
ATOM 1399 C CA . TRP B 1 46 ? 10.289 15.438 3.781 1 92.62 46 TRP B CA 1
ATOM 1400 C C . TRP B 1 46 ? 10.32 13.922 3.602 1 92.62 46 TRP B C 1
ATOM 1402 O O . TRP B 1 46 ? 9.633 13.383 2.729 1 92.62 46 TRP B O 1
ATOM 1412 N N . ARG B 1 47 ? 11.094 13.305 4.434 1 95.44 47 ARG B N 1
ATOM 1413 C CA . ARG B 1 47 ? 11.148 11.852 4.504 1 95.44 47 ARG B CA 1
ATOM 1414 C C . ARG B 1 47 ? 10.414 11.336 5.738 1 95.44 47 ARG B C 1
ATOM 1416 O O . ARG B 1 47 ? 10.68 11.781 6.855 1 95.44 47 ARG B O 1
ATOM 1423 N N . VAL B 1 48 ? 9.445 10.492 5.52 1 96.38 48 VAL B N 1
ATOM 1424 C CA . VAL B 1 48 ? 8.734 9.805 6.59 1 96.38 48 VAL B CA 1
ATOM 1425 C C . VAL B 1 48 ? 9.164 8.336 6.633 1 96.38 48 VAL B C 1
ATOM 1427 O O . VAL B 1 48 ? 9.031 7.617 5.645 1 96.38 48 VAL B O 1
ATOM 1430 N N . GLU B 1 49 ? 9.617 7.844 7.801 1 97.75 49 GLU B N 1
ATOM 1431 C CA . GLU B 1 49 ? 10.133 6.48 7.902 1 97.75 49 GLU B CA 1
ATOM 1432 C C . GLU B 1 49 ? 9.391 5.691 8.977 1 97.75 49 GLU B C 1
ATOM 1434 O O . GLU B 1 49 ? 9.234 6.164 10.109 1 97.75 49 GLU B O 1
ATOM 1439 N N . PHE B 1 50 ? 8.945 4.523 8.586 1 97.94 50 PHE B N 1
ATOM 1440 C CA . PHE B 1 50 ? 8.398 3.539 9.516 1 97.94 50 PHE B CA 1
ATOM 1441 C C . PHE B 1 50 ? 9.281 2.295 9.57 1 97.94 50 PHE B C 1
ATOM 1443 O O . PHE B 1 50 ? 9.695 1.78 8.531 1 97.94 50 PHE B O 1
ATOM 1450 N N . VAL B 1 51 ? 9.523 1.719 10.672 1 95.44 51 VAL B N 1
ATOM 1451 C CA . VAL B 1 51 ? 10.398 0.556 10.805 1 95.44 51 VAL B CA 1
ATOM 1452 C C . VAL B 1 51 ? 9.555 -0.695 11.047 1 95.44 51 VAL B C 1
ATOM 1454 O O . VAL B 1 51 ? 9.922 -1.791 10.617 1 95.44 51 VAL B O 1
ATOM 1457 N N . GLU B 1 52 ? 8.414 -0.684 11.766 1 92 52 GLU B N 1
ATOM 1458 C CA . GLU B 1 52 ? 7.57 -1.832 12.07 1 92 52 GLU B CA 1
ATOM 1459 C C . GLU B 1 52 ? 6.195 -1.698 11.422 1 92 52 GLU B C 1
ATOM 1461 O O . GLU B 1 52 ? 5.191 -1.509 12.109 1 92 52 GLU B O 1
ATOM 1466 N N . VAL B 1 53 ? 6.227 -2.008 10.133 1 94.81 53 VAL B N 1
ATOM 1467 C CA . VAL B 1 53 ? 5.016 -1.775 9.352 1 94.81 53 VAL B CA 1
ATOM 1468 C C . VAL B 1 53 ? 4.188 -3.057 9.289 1 94.81 53 VAL B C 1
ATOM 1470 O O . VAL B 1 53 ? 4.703 -4.121 8.938 1 94.81 53 VAL B O 1
ATOM 1473 N N . GLU B 1 54 ? 2.949 -2.951 9.633 1 93.19 54 GLU B N 1
ATOM 1474 C CA . GLU B 1 54 ? 2.014 -4.066 9.547 1 93.19 54 GLU B CA 1
ATOM 1475 C C . GLU B 1 54 ? 1.297 -4.082 8.203 1 93.19 54 GLU B C 1
ATOM 1477 O O . GLU B 1 54 ? 1.004 -5.152 7.66 1 93.19 54 GLU B O 1
ATOM 1482 N N . GLY B 1 55 ? 1.038 -2.914 7.699 1 95.81 55 GLY B N 1
ATOM 1483 C CA . GLY B 1 55 ? 0.319 -2.824 6.438 1 95.81 55 GLY B CA 1
ATOM 1484 C C . GLY B 1 55 ? 0.401 -1.45 5.801 1 95.81 55 GLY B C 1
ATOM 1485 O O . GLY B 1 55 ? 0.727 -0.468 6.473 1 95.81 55 GLY B O 1
ATOM 1486 N N . LEU B 1 56 ? 0.089 -1.42 4.512 1 97.88 56 LEU B N 1
ATOM 1487 C CA . LEU B 1 56 ? 0.109 -0.197 3.719 1 97.88 56 LEU B CA 1
ATOM 1488 C C . LEU B 1 56 ? -1.013 -0.201 2.686 1 97.88 56 LEU B C 1
ATOM 1490 O O . LEU B 1 56 ? -1.229 -1.204 2.002 1 97.88 56 LEU B O 1
ATOM 1494 N N . ARG B 1 57 ? -1.711 0.897 2.621 1 98.06 57 ARG B N 1
ATOM 1495 C CA . ARG B 1 57 ? -2.689 1.145 1.567 1 98.06 57 ARG B CA 1
ATOM 1496 C C . ARG B 1 57 ? -2.428 2.48 0.881 1 98.06 57 ARG B C 1
ATOM 1498 O O . ARG B 1 57 ? -2.252 3.502 1.547 1 98.06 57 ARG B O 1
ATOM 1505 N N . GLN B 1 58 ? -2.303 2.424 -0.335 1 97.5 58 GLN B N 1
ATOM 1506 C CA . GLN B 1 58 ? -2.174 3.637 -1.137 1 97.5 58 GLN B CA 1
ATOM 1507 C C . GLN B 1 58 ? -3.322 3.762 -2.133 1 97.5 58 GLN B C 1
ATOM 1509 O O . GLN B 1 58 ? -3.584 2.84 -2.906 1 97.5 58 GLN B O 1
ATOM 1514 N N . LEU B 1 59 ? -4.012 4.883 -2.139 1 95.94 59 LEU B N 1
ATOM 1515 C CA . LEU B 1 59 ? -5.121 5.164 -3.045 1 95.94 59 LEU B CA 1
ATOM 1516 C C . LEU B 1 59 ? -5.133 6.637 -3.447 1 95.94 59 LEU B C 1
ATOM 1518 O O . LEU B 1 59 ? -4.492 7.465 -2.799 1 95.94 59 LEU B O 1
ATOM 1522 N N . ASP B 1 60 ? -5.855 6.859 -4.504 1 92.88 60 ASP B N 1
ATOM 1523 C CA . ASP B 1 60 ? -6.148 8.242 -4.863 1 92.88 60 ASP B CA 1
ATOM 1524 C C . ASP B 1 60 ? -6.969 8.93 -3.775 1 92.88 60 ASP B C 1
ATOM 1526 O O . ASP B 1 60 ? -7.832 8.312 -3.152 1 92.88 60 ASP B O 1
ATOM 1530 N N . ALA B 1 61 ? -6.719 10.188 -3.627 1 92.19 61 ALA B N 1
ATOM 1531 C CA . ALA B 1 61 ? -7.41 10.969 -2.609 1 92.19 61 ALA B CA 1
ATOM 1532 C C . ALA B 1 61 ? -8.922 10.93 -2.812 1 92.19 61 ALA B C 1
ATOM 1534 O O . ALA B 1 61 ? -9.68 10.867 -1.845 1 92.19 61 ALA B O 1
ATOM 1535 N N . ALA B 1 62 ? -9.398 10.906 -4.055 1 90.38 62 ALA B N 1
ATOM 1536 C CA . ALA B 1 62 ? -10.82 10.922 -4.391 1 90.38 62 ALA B CA 1
ATOM 1537 C C . ALA B 1 62 ? -11.508 9.641 -3.939 1 90.38 62 ALA B C 1
ATOM 1539 O O . ALA B 1 62 ? -12.734 9.578 -3.854 1 90.38 62 ALA B O 1
ATOM 1540 N N . ASP B 1 63 ? -10.734 8.672 -3.631 1 92.19 63 ASP B N 1
ATOM 1541 C CA . ASP B 1 63 ? -11.289 7.379 -3.234 1 92.19 63 ASP B CA 1
ATOM 1542 C C . ASP B 1 63 ? -11.25 7.207 -1.717 1 92.19 63 ASP B C 1
ATOM 1544 O O . ASP B 1 63 ? -11.484 6.113 -1.204 1 92.19 63 ASP B O 1
ATOM 1548 N N . LEU B 1 64 ? -10.906 8.266 -0.986 1 92.94 64 LEU B N 1
ATOM 1549 C CA . LEU B 1 64 ? -10.758 8.203 0.464 1 92.94 64 LEU B CA 1
ATOM 1550 C C . LEU B 1 64 ? -11.602 9.273 1.145 1 92.94 64 LEU B C 1
ATOM 1552 O O . LEU B 1 64 ? -11.141 9.945 2.068 1 92.94 64 LEU B O 1
ATOM 1556 N N . LEU B 1 65 ? -12.758 9.336 0.73 1 87.62 65 LEU B N 1
ATOM 1557 C CA . LEU B 1 65 ? -13.648 10.422 1.147 1 87.62 65 LEU B CA 1
ATOM 1558 C C . LEU B 1 65 ? -13.859 10.398 2.658 1 87.62 65 LEU B C 1
ATOM 1560 O O . LEU B 1 65 ? -14.086 11.445 3.271 1 87.62 65 LEU B O 1
ATOM 1564 N N . GLU B 1 66 ? -13.766 9.328 3.344 1 88.31 66 GLU B N 1
ATOM 1565 C CA . GLU B 1 66 ? -13.992 9.219 4.781 1 88.31 66 GLU B CA 1
ATOM 1566 C C . GLU B 1 66 ? -12.906 9.945 5.57 1 88.31 66 GLU B C 1
ATOM 1568 O O . GLU B 1 66 ? -13.055 10.188 6.77 1 88.31 66 GLU B O 1
ATOM 1573 N N . PHE B 1 67 ? -11.867 10.281 4.949 1 91 67 PHE B N 1
ATOM 1574 C CA . PHE B 1 67 ? -10.773 10.953 5.645 1 91 67 PHE B CA 1
ATOM 1575 C C . PHE B 1 67 ? -10.938 12.461 5.586 1 91 67 PHE B C 1
ATOM 1577 O O . PHE B 1 67 ? -10.242 13.195 6.293 1 91 67 PHE B O 1
ATOM 1584 N N . TRP B 1 68 ? -11.875 12.805 4.781 1 87.81 68 TRP B N 1
ATOM 1585 C CA . TRP B 1 68 ? -12.094 14.234 4.633 1 87.81 68 TRP B CA 1
ATOM 1586 C C . TRP B 1 68 ? -13.289 14.688 5.469 1 87.81 68 TRP B C 1
ATOM 1588 O O . TRP B 1 68 ? -14.312 14 5.531 1 87.81 68 TRP B O 1
ATOM 1598 N N . PRO B 1 69 ? -13.227 15.828 6.109 1 86.5 69 PRO B N 1
ATOM 1599 C CA . PRO B 1 69 ? -12.141 16.812 6.066 1 86.5 69 PRO B CA 1
ATOM 1600 C C . PRO B 1 69 ? -11.102 16.594 7.164 1 86.5 69 PRO B C 1
ATOM 1602 O O . PRO B 1 69 ? -10.172 17.391 7.301 1 86.5 69 PRO B O 1
ATOM 1605 N N . ALA B 1 70 ? -11.18 15.609 7.953 1 84.5 70 ALA B N 1
ATOM 1606 C CA . ALA B 1 70 ? -10.359 15.422 9.141 1 84.5 70 ALA B CA 1
ATOM 1607 C C . ALA B 1 70 ? -8.875 15.414 8.789 1 84.5 70 ALA B C 1
ATOM 1609 O O . ALA B 1 70 ? -8.031 15.852 9.578 1 84.5 70 ALA B O 1
ATOM 1610 N N . CYS B 1 71 ? -8.484 14.977 7.641 1 85.75 71 CYS B N 1
ATOM 1611 C CA . CYS B 1 71 ? -7.094 14.875 7.219 1 85.75 71 CYS B CA 1
ATOM 1612 C C . CYS B 1 71 ? -6.805 15.82 6.059 1 85.75 71 CYS B C 1
ATOM 1614 O O . CYS B 1 71 ? -6.055 15.469 5.145 1 85.75 71 CYS B O 1
ATOM 1616 N N . ALA B 1 72 ? -7.441 16.891 6.148 1 79 72 ALA B N 1
ATOM 1617 C CA . ALA B 1 72 ? -7.258 17.891 5.113 1 79 72 ALA B CA 1
ATOM 1618 C C . ALA B 1 72 ? -5.863 18.516 5.188 1 79 72 ALA B C 1
ATOM 1620 O O . ALA B 1 72 ? -5.289 18.641 6.273 1 79 72 ALA B O 1
ATOM 1621 N N . ALA B 1 73 ? -5.344 18.984 4.133 1 68.62 73 ALA B N 1
ATOM 1622 C CA . ALA B 1 73 ? -3.99 19.516 3.975 1 68.62 73 ALA B CA 1
ATOM 1623 C C . ALA B 1 73 ? -3.803 20.781 4.793 1 68.62 73 ALA B C 1
ATOM 1625 O O . ALA B 1 73 ? -2.678 21.141 5.16 1 68.62 73 ALA B O 1
ATOM 1626 N N . SER B 1 74 ? -4.797 21.438 5.066 1 68.88 74 SER B N 1
ATOM 1627 C CA . SER B 1 74 ? -4.695 22.719 5.766 1 68.88 74 SER B CA 1
ATOM 1628 C C . SER B 1 74 ? -4.047 22.547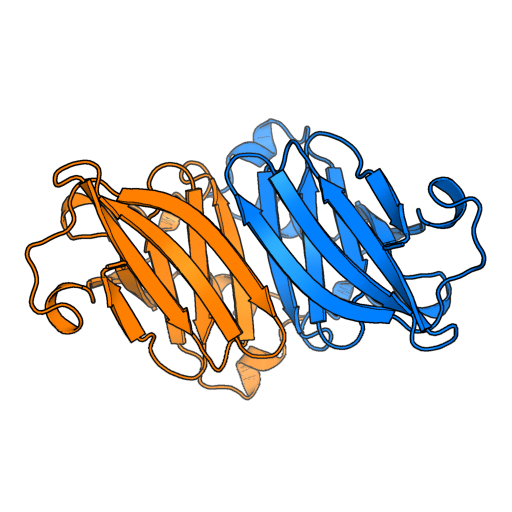 7.137 1 68.88 74 SER B C 1
ATOM 1630 O O . SER B 1 74 ? -3.428 23.469 7.652 1 68.88 74 SER B O 1
ATOM 1632 N N . GLU B 1 75 ? -4.094 21.359 7.68 1 69.62 75 GLU B N 1
ATOM 1633 C CA . GLU B 1 75 ? -3.525 21.109 9 1 69.62 75 GLU B CA 1
ATOM 1634 C C . GLU B 1 75 ? -2.229 20.312 8.906 1 69.62 75 GLU B C 1
ATOM 1636 O O . GLU B 1 75 ? -1.629 19.969 9.93 1 69.62 75 GLU B O 1
ATOM 1641 N N . GLY B 1 76 ? -1.846 20.031 7.637 1 79.5 76 GLY B N 1
ATOM 1642 C CA . GLY B 1 76 ? -0.626 19.281 7.383 1 79.5 76 GLY B CA 1
ATOM 1643 C C . GLY B 1 76 ? -0.848 18.047 6.512 1 79.5 76 GLY B C 1
ATOM 1644 O O . GLY B 1 76 ? -1.755 18.031 5.68 1 79.5 76 GLY B O 1
ATOM 1645 N N . TRP B 1 77 ? 0.103 17.156 6.617 1 90.06 77 TRP B N 1
ATOM 1646 C CA . TRP B 1 77 ? -0.012 16.047 5.668 1 90.06 77 TRP B CA 1
ATOM 1647 C C . TRP B 1 77 ? 0.306 14.719 6.336 1 90.06 77 TRP B C 1
ATOM 1649 O O . TRP B 1 77 ? 0.404 13.688 5.668 1 90.06 77 TRP B O 1
ATOM 1659 N N . LEU B 1 78 ? 0.512 14.805 7.664 1 93 78 LEU B N 1
ATOM 1660 C CA . LEU B 1 78 ? 0.76 13.586 8.422 1 93 78 LEU B CA 1
ATOM 1661 C C . LEU B 1 78 ? -0.136 13.516 9.648 1 93 78 LEU B C 1
ATOM 1663 O O . LEU B 1 78 ? -0.103 14.414 10.5 1 93 78 LEU B O 1
ATOM 1667 N N . TYR B 1 79 ? -0.865 12.414 9.773 1 93.62 79 TYR B N 1
ATOM 1668 C CA . TYR B 1 79 ? -1.859 12.281 10.828 1 93.62 79 TYR B CA 1
ATOM 1669 C C . TYR B 1 79 ? -1.763 10.922 11.5 1 93.62 79 TYR B C 1
ATOM 1671 O O . TYR B 1 79 ? -1.346 9.945 10.875 1 93.62 79 TYR B O 1
ATOM 1679 N N . ARG B 1 80 ? -2.139 10.898 12.719 1 94.62 80 ARG B N 1
ATOM 1680 C CA . ARG B 1 80 ? -2.541 9.656 13.359 1 94.62 80 ARG B CA 1
ATOM 1681 C C . ARG B 1 80 ? -4.059 9.508 13.359 1 94.62 80 ARG B C 1
ATOM 1683 O O . ARG B 1 80 ? -4.773 10.406 13.812 1 94.62 80 ARG B O 1
ATOM 1690 N N . VAL B 1 81 ? -4.535 8.43 12.812 1 94.25 81 VAL B N 1
ATOM 1691 C CA . VAL B 1 81 ? -5.973 8.195 12.727 1 94.25 81 VAL B CA 1
ATOM 1692 C C . VAL B 1 81 ? -6.438 7.387 13.938 1 94.25 81 VAL B C 1
ATOM 1694 O O . VAL B 1 81 ? -5.938 6.285 14.188 1 94.25 81 VAL B O 1
ATOM 1697 N N . GLU B 1 82 ? -7.379 7.871 14.617 1 91.12 82 GLU B N 1
ATOM 1698 C CA . GLU B 1 82 ? -7.824 7.223 15.844 1 91.12 82 GLU B CA 1
ATOM 1699 C C . GLU B 1 82 ? -9.039 6.344 15.594 1 91.12 82 GLU B C 1
ATOM 1701 O O . GLU B 1 82 ? -9.219 5.312 16.25 1 91.12 82 GLU B O 1
ATOM 1706 N N . GLN B 1 83 ? -9.859 6.816 14.68 1 88.88 83 GLN B N 1
ATOM 1707 C CA . GLN B 1 83 ? -11.102 6.09 14.43 1 88.88 83 GLN B CA 1
ATOM 1708 C C . GLN B 1 83 ? -11.602 6.32 13.008 1 88.88 83 GLN B C 1
ATOM 1710 O O . GLN B 1 83 ? -11.391 7.395 12.438 1 88.88 83 GLN B O 1
ATOM 1715 N N . GLY B 1 84 ? -12.219 5.227 12.484 1 88.75 84 GLY B N 1
ATOM 1716 C CA . GLY B 1 84 ? -12.938 5.371 11.234 1 88.75 84 GLY B CA 1
ATOM 1717 C C . GLY B 1 84 ? -12.039 5.301 10.016 1 88.75 84 GLY B C 1
ATOM 1718 O O . GLY B 1 84 ? -12.438 5.703 8.922 1 88.75 84 GLY B O 1
ATOM 1719 N N . GLY B 1 85 ? -10.812 4.891 10.219 1 92.06 85 GLY B N 1
ATOM 1720 C CA . GLY B 1 85 ? -9.883 4.836 9.094 1 92.06 85 GLY B CA 1
ATOM 1721 C C . GLY B 1 85 ? -9.758 3.447 8.5 1 92.06 85 GLY B C 1
ATOM 1722 O O . GLY B 1 85 ? -10.734 2.689 8.461 1 92.06 85 GLY B O 1
ATOM 1723 N N . TRP B 1 86 ? -8.656 3.227 7.941 1 94.38 86 TRP B N 1
ATOM 1724 C CA . TRP B 1 86 ? -8.375 1.976 7.246 1 94.38 86 TRP B CA 1
ATOM 1725 C C . TRP B 1 86 ? -8.328 0.808 8.227 1 94.38 86 TRP B C 1
ATOM 1727 O O . TRP B 1 86 ? -8.82 -0.283 7.922 1 94.38 86 TRP B O 1
ATOM 1737 N N . LEU B 1 87 ? -7.719 1.03 9.367 1 92.94 87 LEU B N 1
ATOM 1738 C CA . LEU B 1 87 ? -7.652 -0.023 10.375 1 92.94 87 LEU B CA 1
ATOM 1739 C C . LEU B 1 87 ? -9.047 -0.527 10.727 1 92.94 87 LEU B C 1
ATOM 1741 O O . LEU B 1 87 ? -9.281 -1.737 10.773 1 92.94 87 LEU B O 1
ATOM 1745 N N . ASP B 1 88 ? -9.938 0.391 10.992 1 90.19 88 ASP B N 1
ATOM 1746 C CA . ASP B 1 88 ? -11.312 0.014 11.281 1 90.19 88 ASP B CA 1
ATOM 1747 C C . ASP B 1 88 ? -11.922 -0.773 10.125 1 90.19 88 ASP B C 1
ATOM 1749 O O . ASP B 1 88 ? -12.68 -1.726 10.352 1 90.19 88 ASP B O 1
ATOM 1753 N N . GLN B 1 89 ? -11.664 -0.353 8.938 1 90.44 89 GLN B N 1
ATOM 1754 C CA . GLN B 1 89 ? -12.172 -1.041 7.758 1 90.44 89 GLN B CA 1
ATOM 1755 C C . GLN B 1 89 ? -11.648 -2.471 7.684 1 90.44 89 GLN B C 1
ATOM 1757 O O . GLN B 1 89 ? -12.414 -3.408 7.453 1 90.44 89 GLN B O 1
ATOM 1762 N N . GLU B 1 90 ? -10.305 -2.666 7.867 1 91.44 90 GLU B N 1
ATOM 1763 C CA . GLU B 1 90 ? -9.719 -4.004 7.852 1 91.44 90 GLU B CA 1
ATOM 1764 C C . GLU B 1 90 ? -10.305 -4.871 8.969 1 91.44 90 GLU B C 1
ATOM 1766 O O . GLU B 1 90 ? -10.516 -6.07 8.773 1 91.44 90 GLU B O 1
ATOM 1771 N N . CYS B 1 91 ? -10.617 -4.301 10.07 1 87.94 91 CYS B N 1
ATOM 1772 C CA . CYS B 1 91 ? -11.125 -5.035 11.227 1 87.94 91 CYS B CA 1
ATOM 1773 C C . CYS B 1 91 ? -12.523 -5.57 10.961 1 87.94 91 CYS B C 1
ATOM 1775 O O . CYS B 1 91 ? -12.977 -6.492 11.641 1 87.94 91 CYS B O 1
ATOM 1777 N N . ARG B 1 92 ? -13.18 -5.035 10.023 1 84.38 92 ARG B N 1
ATOM 1778 C CA . ARG B 1 92 ? -14.516 -5.512 9.68 1 84.38 92 ARG B CA 1
ATOM 1779 C C . ARG B 1 92 ? -14.445 -6.73 8.773 1 84.38 92 ARG B C 1
ATOM 1781 O O . ARG B 1 92 ? -15.438 -7.445 8.602 1 84.38 92 ARG B O 1
ATOM 1788 N N . ARG B 1 93 ? -13.289 -6.922 8.227 1 84.25 93 ARG B N 1
ATOM 1789 C CA . ARG B 1 93 ? -13.102 -8.07 7.352 1 84.25 93 ARG B CA 1
ATOM 1790 C C . ARG B 1 93 ? -12.82 -9.336 8.156 1 84.25 93 ARG B C 1
ATOM 1792 O O . ARG B 1 93 ? -12.094 -9.297 9.156 1 84.25 93 ARG B O 1
ATOM 1799 N N . GLU B 1 94 ? -13.383 -10.406 7.852 1 78 94 GLU B N 1
ATOM 1800 C CA . GLU B 1 94 ? -13.203 -11.664 8.57 1 78 94 GLU B CA 1
ATOM 1801 C C . GLU B 1 94 ? -11.766 -12.164 8.453 1 78 94 GLU B C 1
ATOM 1803 O O . GLU B 1 94 ? -11.227 -12.758 9.398 1 78 94 GLU B O 1
ATOM 1808 N N . GLY B 1 95 ? -11.047 -11.844 7.41 1 76.38 95 GLY B N 1
ATOM 1809 C CA . GLY B 1 95 ? -9.734 -12.406 7.156 1 76.38 95 GLY B CA 1
ATOM 1810 C C . GLY B 1 95 ? -8.609 -11.602 7.77 1 76.38 95 GLY B C 1
ATOM 1811 O O . GLY B 1 95 ? -7.43 -11.922 7.59 1 76.38 95 GLY B O 1
ATOM 1812 N N . PHE B 1 96 ? -8.945 -10.578 8.594 1 79.19 96 PHE B N 1
ATOM 1813 C CA . PHE B 1 96 ? -7.934 -9.711 9.195 1 79.19 96 PHE B CA 1
ATOM 1814 C C . PHE B 1 96 ? -7.676 -10.102 10.648 1 79.19 96 PHE B C 1
ATOM 1816 O O . PHE B 1 96 ? -8.359 -9.625 11.555 1 79.19 96 PHE B O 1
ATOM 1823 N N . VAL B 1 97 ? -6.621 -10.836 10.945 1 72.69 97 VAL B N 1
ATOM 1824 C CA . VAL B 1 97 ? -6.355 -11.453 12.242 1 72.69 97 VAL B CA 1
ATOM 1825 C C . VAL B 1 97 ? -5.652 -10.453 13.156 1 72.69 97 VAL B C 1
ATOM 1827 O O . VAL B 1 97 ? -5.758 -10.547 14.383 1 72.69 97 VAL B O 1
ATOM 1830 N N . ALA B 1 98 ? -4.898 -9.539 12.578 1 66.25 98 ALA B N 1
ATOM 1831 C CA . ALA B 1 98 ? -4.152 -8.57 13.375 1 66.25 98 ALA B CA 1
ATOM 18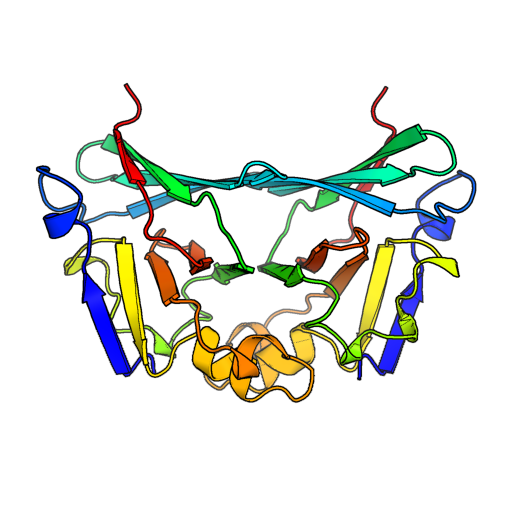32 C C . ALA B 1 98 ? -5.082 -7.793 14.305 1 66.25 98 ALA B C 1
ATOM 1834 O O . ALA B 1 98 ? -4.637 -7.219 15.305 1 66.25 98 ALA B O 1
ATOM 1835 N N . ARG B 1 99 ? -6.348 -7.777 13.992 1 62.47 99 ARG B N 1
ATOM 1836 C CA . ARG B 1 99 ? -7.332 -7.172 14.883 1 62.47 99 ARG B CA 1
ATOM 1837 C C . ARG B 1 99 ? -7.176 -7.695 16.312 1 62.47 99 ARG B C 1
ATOM 1839 O O . ARG B 1 99 ? -7.371 -6.953 17.266 1 62.47 99 ARG B O 1
ATOM 1846 N N . GLU B 1 100 ? -7.059 -8.938 16.344 1 60.81 100 GLU B N 1
ATOM 1847 C CA . GLU B 1 100 ? -7.082 -9.641 17.625 1 60.81 100 GLU B CA 1
ATOM 1848 C C . GLU B 1 100 ? -5.816 -9.367 18.438 1 60.81 100 GLU B C 1
ATOM 1850 O O . GLU B 1 100 ? -5.844 -9.398 19.672 1 60.81 100 GLU B O 1
ATOM 1855 N N . THR B 1 101 ? -4.852 -9.445 17.828 1 54.88 101 THR B N 1
ATOM 1856 C CA . THR B 1 101 ? -3.623 -9.5 18.609 1 54.88 101 THR B CA 1
ATOM 1857 C C . THR B 1 101 ? -2.961 -8.133 18.688 1 54.88 101 THR B C 1
ATOM 1859 O O . THR B 1 101 ? -2.182 -7.855 19.594 1 54.88 101 THR B O 1
ATOM 1862 N N . LYS B 1 102 ? -2.939 -7.234 17.719 1 59.94 102 LYS B N 1
ATOM 1863 C CA . LYS B 1 102 ? -1.786 -6.344 17.609 1 59.94 102 LYS B CA 1
ATOM 1864 C C . LYS B 1 102 ? -2.217 -4.879 17.656 1 59.94 102 LYS B C 1
ATOM 1866 O O . LYS B 1 102 ? -3.195 -4.492 17.016 1 59.94 102 LYS B O 1
ATOM 1871 N N . ALA B 1 103 ? -1.889 -4.309 18.703 1 75.62 103 ALA B N 1
ATOM 1872 C CA . ALA B 1 103 ? -1.997 -2.871 18.938 1 75.62 103 ALA B CA 1
ATOM 1873 C C . ALA B 1 103 ? -1.241 -2.086 17.875 1 75.62 103 ALA B C 1
ATOM 1875 O O . ALA B 1 103 ? -0.017 -1.951 17.938 1 75.62 103 ALA B O 1
ATOM 1876 N N . VAL B 1 104 ? -1.755 -1.96 16.625 1 88.69 104 VAL B N 1
ATOM 1877 C CA . VAL B 1 104 ? -1.113 -1.091 15.641 1 88.69 104 VAL B CA 1
ATOM 1878 C C . VAL B 1 104 ? -1.853 0.243 15.57 1 88.69 104 VAL B C 1
ATOM 1880 O O . VAL B 1 104 ? -3.055 0.309 15.844 1 88.69 104 VAL B O 1
ATOM 1883 N N . ASP B 1 105 ? -1.095 1.207 15.391 1 93 105 ASP B N 1
ATOM 1884 C CA . ASP B 1 105 ? -1.684 2.512 15.109 1 93 105 ASP B CA 1
ATOM 1885 C C . ASP B 1 105 ? -1.799 2.748 13.602 1 93 105 ASP B C 1
ATOM 1887 O O . ASP B 1 105 ? -1.056 2.156 12.82 1 93 105 ASP B O 1
ATOM 1891 N N . GLU B 1 106 ? -2.732 3.533 13.258 1 95 106 GLU B N 1
ATOM 1892 C CA . GLU B 1 106 ? -2.875 3.951 11.867 1 95 106 GLU B CA 1
ATOM 1893 C C . GLU B 1 106 ? -2.359 5.371 11.664 1 95 106 GLU B C 1
ATOM 1895 O O . GLU B 1 106 ? -2.711 6.281 12.414 1 95 106 GLU B O 1
ATOM 1900 N N . TYR B 1 107 ? -1.562 5.523 10.695 1 96.06 107 TYR B N 1
ATOM 1901 C CA . TYR B 1 107 ? -1.114 6.832 10.234 1 96.06 107 TYR B CA 1
ATOM 1902 C C . TYR B 1 107 ? -1.598 7.109 8.82 1 96.06 107 TYR B C 1
ATOM 1904 O O . TYR B 1 107 ? -1.811 6.18 8.039 1 96.06 107 TYR B O 1
ATOM 1912 N N . PHE B 1 108 ? -1.789 8.367 8.602 1 96.44 108 PHE B N 1
ATOM 1913 C CA . PHE B 1 108 ? -2.262 8.805 7.289 1 96.44 108 PHE B CA 1
ATOM 1914 C C . PHE B 1 108 ? -1.352 9.883 6.719 1 96.44 108 PHE B C 1
ATOM 1916 O O . PHE B 1 108 ? -1.108 10.906 7.367 1 96.44 108 PHE B O 1
ATOM 1923 N N . VAL B 1 109 ? -0.793 9.586 5.566 1 96.06 109 VAL B N 1
ATOM 1924 C CA . VAL B 1 109 ? 0.02 10.562 4.84 1 96.06 109 VAL B CA 1
ATOM 1925 C C . VAL B 1 109 ? -0.78 11.133 3.674 1 96.06 109 VAL B C 1
ATOM 1927 O O . VAL B 1 109 ? -1.046 10.438 2.693 1 96.06 109 VAL B O 1
ATOM 1930 N N . ASN B 1 110 ? -1.146 12.344 3.777 1 95.19 110 ASN B N 1
ATOM 1931 C CA . ASN B 1 110 ? -1.796 13.078 2.697 1 95.19 110 ASN B CA 1
ATOM 1932 C C . ASN B 1 110 ? -0.784 13.578 1.673 1 95.19 110 ASN B C 1
ATOM 1934 O O . ASN B 1 110 ? -0.113 14.586 1.9 1 95.19 110 ASN B O 1
ATOM 1938 N N . GLY B 1 111 ? -0.683 12.914 0.59 1 94.38 111 GLY B N 1
ATOM 1939 C CA . GLY B 1 111 ? 0.233 13.297 -0.474 1 94.38 111 GLY B CA 1
ATOM 1940 C C . GLY B 1 111 ? -0.43 14.102 -1.57 1 94.38 111 GLY B C 1
ATOM 1941 O O . GLY B 1 111 ? 0.005 14.07 -2.725 1 94.38 111 GLY B O 1
ATOM 1942 N N . GLY B 1 112 ? -1.505 14.766 -1.262 1 92.56 112 GLY B N 1
ATOM 1943 C CA . GLY B 1 112 ? -2.258 15.5 -2.266 1 92.56 112 GLY B CA 1
ATOM 1944 C C . GLY B 1 112 ? -3.182 14.609 -3.082 1 92.56 112 GLY B C 1
ATOM 1945 O O . GLY B 1 112 ? -4.25 14.219 -2.611 1 92.56 112 GLY B O 1
ATOM 1946 N N . ASP B 1 113 ? -2.727 14.164 -4.227 1 90.88 113 ASP B N 1
ATOM 1947 C CA . ASP B 1 113 ? -3.58 13.344 -5.082 1 90.88 113 ASP B CA 1
ATOM 1948 C C . ASP B 1 113 ? -3.516 11.875 -4.672 1 90.88 113 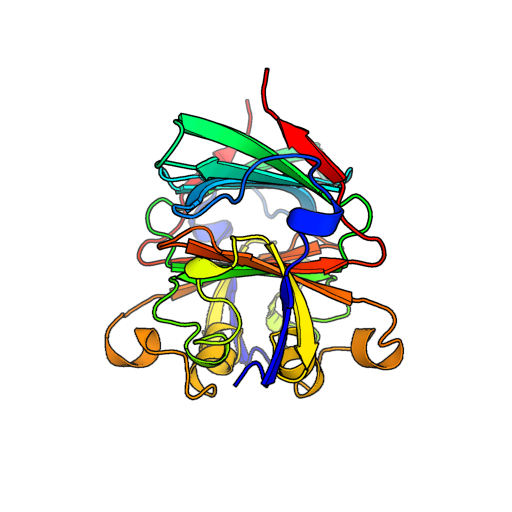ASP B C 1
ATOM 1950 O O . ASP B 1 113 ? -4.453 11.117 -4.918 1 90.88 113 ASP B O 1
ATOM 1954 N N . ARG B 1 114 ? -2.375 11.547 -4.117 1 94 114 ARG B N 1
ATOM 1955 C CA . ARG B 1 114 ? -2.17 10.18 -3.643 1 94 114 ARG B CA 1
ATOM 1956 C C . ARG B 1 114 ? -1.951 10.156 -2.133 1 94 114 ARG B C 1
ATOM 1958 O O . ARG B 1 114 ? -1.173 10.945 -1.6 1 94 114 ARG B O 1
ATOM 1965 N N . CYS B 1 115 ? -2.609 9.25 -1.468 1 96 115 CYS B N 1
ATOM 1966 C CA . CYS B 1 115 ? -2.539 9.195 -0.012 1 96 115 CYS B CA 1
ATOM 1967 C C . CYS B 1 115 ? -2.201 7.789 0.467 1 96 115 CYS B C 1
ATOM 1969 O O . CYS B 1 115 ? -2.469 6.812 -0.231 1 96 115 CYS B O 1
ATOM 1971 N N . LEU B 1 116 ? -1.645 7.734 1.643 1 97.75 116 LEU B N 1
ATOM 1972 C CA . LEU B 1 116 ? -1.214 6.457 2.199 1 97.75 116 LEU B CA 1
ATOM 1973 C C . LEU B 1 116 ? -1.745 6.273 3.617 1 97.75 116 LEU B C 1
ATOM 1975 O O . LEU B 1 116 ? -1.656 7.188 4.438 1 97.75 116 LEU B O 1
ATOM 1979 N N . SER B 1 117 ? -2.326 5.16 3.871 1 97.5 117 SER B N 1
ATOM 1980 C CA . SER B 1 117 ? -2.547 4.676 5.23 1 97.5 117 SER B CA 1
ATOM 1981 C C . SER B 1 117 ? -1.497 3.641 5.625 1 97.5 117 SER B C 1
ATOM 1983 O O . SER B 1 117 ? -1.231 2.699 4.875 1 97.5 117 SER B O 1
ATOM 1985 N N . VAL B 1 118 ? -0.957 3.844 6.758 1 97.69 118 VAL B N 1
ATOM 1986 C CA . VAL B 1 118 ? 0.09 2.953 7.25 1 97.69 118 VAL B CA 1
ATOM 1987 C C . VAL B 1 118 ? -0.311 2.387 8.609 1 97.69 118 VAL B C 1
ATOM 1989 O O . VAL B 1 118 ? -0.647 3.137 9.531 1 97.69 118 VAL B O 1
ATOM 1992 N N . LEU B 1 119 ? -0.368 1.116 8.711 1 96.25 119 LEU B N 1
ATOM 1993 C CA . LEU B 1 119 ? -0.49 0.44 10 1 96.25 119 LEU B CA 1
ATOM 1994 C C . LEU B 1 119 ? 0.882 0.073 10.555 1 96.25 119 LEU B C 1
ATOM 1996 O O . LEU B 1 119 ? 1.617 -0.703 9.938 1 96.25 119 LEU B O 1
ATOM 2000 N N . SER B 1 120 ? 1.194 0.643 11.664 1 95.38 120 SER B N 1
ATOM 2001 C CA . SER B 1 120 ? 2.543 0.481 12.203 1 95.38 120 SER B CA 1
ATOM 2002 C C . SER B 1 120 ? 2.516 0.256 13.711 1 95.38 120 SER B C 1
ATOM 2004 O O . SER B 1 120 ? 1.667 0.812 14.414 1 95.38 120 SER B O 1
ATOM 2006 N N . TRP B 1 121 ? 3.518 -0.476 14.172 1 93.06 121 TRP B N 1
ATOM 2007 C CA . TRP B 1 121 ? 3.658 -0.764 15.594 1 93.06 121 TRP B CA 1
ATOM 2008 C C . TRP B 1 121 ? 4.395 0.365 16.312 1 93.06 121 TRP B C 1
ATOM 2010 O O . TRP B 1 121 ? 4.391 0.435 17.531 1 93.06 121 TRP B O 1
ATOM 2020 N N . SER B 1 122 ? 5.051 1.239 15.602 1 92.81 122 SER B N 1
ATOM 2021 C CA . SER B 1 122 ? 5.777 2.377 16.156 1 92.81 122 SER B CA 1
ATOM 2022 C C . SER B 1 122 ? 5.539 3.637 15.328 1 92.81 122 SER B C 1
ATOM 2024 O O . SER B 1 122 ? 5.211 3.557 14.141 1 92.81 122 SER B O 1
ATOM 2026 N N . PRO B 1 123 ? 5.664 4.805 15.977 1 94.62 123 PRO B N 1
ATOM 2027 C CA . PRO B 1 123 ? 5.496 6.055 15.227 1 94.62 123 PRO B CA 1
ATOM 2028 C C . PRO B 1 123 ? 6.582 6.262 14.172 1 94.62 123 PRO B C 1
ATOM 2030 O O . PRO B 1 123 ? 7.648 5.648 14.25 1 94.62 123 PRO B O 1
ATOM 2033 N N . PRO B 1 124 ? 6.293 7.102 13.242 1 96.31 124 PRO B N 1
ATOM 2034 C CA . PRO B 1 124 ? 7.305 7.395 12.219 1 96.31 124 PRO B CA 1
ATOM 2035 C C . PRO B 1 124 ? 8.344 8.406 12.695 1 96.31 124 PRO B C 1
ATOM 2037 O O . PRO B 1 124 ? 8.102 9.148 13.648 1 96.31 124 PRO B O 1
ATOM 2040 N N . LYS B 1 125 ? 9.484 8.383 12.031 1 95 125 LYS B N 1
ATOM 2041 C CA . LYS B 1 125 ? 10.445 9.484 12.07 1 95 125 LYS B CA 1
ATOM 2042 C C . LYS B 1 125 ? 10.305 10.383 10.844 1 95 125 LYS B C 1
ATOM 2044 O O . LYS B 1 125 ? 10.117 9.898 9.734 1 95 125 LYS B O 1
ATOM 2049 N N . VAL B 1 126 ? 10.359 11.648 11.062 1 93.81 126 VAL B N 1
ATOM 2050 C CA . VAL B 1 126 ? 10.25 12.609 9.969 1 93.81 126 VAL B CA 1
ATOM 2051 C C . VAL B 1 126 ? 11.508 13.469 9.906 1 93.81 126 VAL B C 1
ATOM 2053 O O . VAL B 1 126 ? 11.969 13.977 10.93 1 93.81 126 VAL B O 1
ATOM 2056 N N . SER B 1 127 ? 12.062 13.594 8.734 1 92.69 127 SER B N 1
ATOM 2057 C CA . SER B 1 127 ? 13.273 14.391 8.562 1 92.69 127 SER B CA 1
ATOM 2058 C C . SER B 1 127 ? 13.297 15.094 7.211 1 92.69 127 SER B C 1
ATOM 2060 O O . SER B 1 127 ? 12.68 14.617 6.25 1 92.69 127 SER B O 1
ATOM 2062 N N . PRO B 1 128 ? 13.945 16.234 7.113 1 90.75 128 PRO B N 1
ATOM 2063 C CA . PRO B 1 128 ? 14.102 16.875 5.809 1 90.75 128 PRO B CA 1
ATOM 2064 C C . PRO B 1 128 ? 15.148 16.188 4.934 1 90.75 128 PRO B C 1
ATOM 2066 O O . PRO B 1 128 ? 16.125 15.641 5.453 1 90.75 128 PRO B O 1
ATOM 2069 N N . LEU B 1 129 ? 14.781 16.094 3.6 1 87.5 129 LEU B N 1
ATOM 2070 C CA . LEU B 1 129 ? 15.82 15.594 2.707 1 87.5 129 LEU B CA 1
ATOM 2071 C C . LEU B 1 129 ? 16.859 16.672 2.426 1 87.5 129 LEU B C 1
ATOM 2073 O O . LEU B 1 129 ? 16.516 17.828 2.201 1 87.5 129 LEU B O 1
ATOM 2077 N N . ILE B 1 130 ? 18.094 16.594 2.934 1 67.06 130 ILE B N 1
ATOM 2078 C CA . ILE B 1 130 ? 19.188 17.547 2.803 1 67.06 130 ILE B CA 1
ATOM 2079 C C . ILE B 1 130 ? 19.547 17.719 1.329 1 67.06 130 ILE B C 1
ATOM 2081 O O . ILE B 1 130 ? 19.578 16.75 0.573 1 67.06 130 ILE B O 1
#